Protein AF-0000000073201973 (afdb_homodimer)

Nearest PDB structures (foldseek):
  4bac-assembly1_B-2  TM=8.538E-01  e=5.319E-15  Human spumaretrovirus
  3os1-assembly1_B  TM=8.773E-01  e=1.832E-14  Human spumaretrovirus
  6put-assembly1_A-2  TM=8.575E-01  e=1.752E-11  Saccharolobus solfataricus P2
  8fnj-assembly1_G  TM=8.614E-01  e=2.873E-11  Homo sapiens
  6rwl-assembly1_A  TM=8.587E-01  e=1.836E-10  Simian immunodeficiency virus

Radius of gyration: 21.12 Å; Cα contacts (8 Å, |Δi|>4): 640; chains: 2; bounding box: 46×72×56 Å

pLDDT: mean 86.28, std 17.61, range [29.33, 98.12]

Organism: Cajanus cajan (NCBI:txid3821)

Structure (mmCIF, N/CA/C/O backbone):
data_AF-0000000073201973-model_v1
#
loop_
_entity.id
_entity.type
_entity.pdbx_description
1 polymer 'Pol polyprotein'
#
loop_
_atom_site.group_PDB
_atom_site.id
_atom_site.type_symbol
_atom_site.label_atom_id
_atom_site.label_alt_id
_atom_site.label_comp_id
_atom_site.label_asym_id
_atom_site.label_entity_id
_atom_site.label_seq_id
_atom_site.pdbx_PDB_ins_code
_atom_site.Cartn_x
_atom_site.Cartn_y
_atom_site.Cartn_z
_atom_site.occupancy
_atom_site.B_iso_or_equiv
_atom_site.auth_seq_id
_atom_site.auth_comp_id
_atom_site.auth_asym_id
_atom_site.auth_atom_id
_atom_site.pdbx_PDB_model_num
ATOM 1 N N . MET A 1 1 ? -2.541 22.922 37.344 1 29.72 1 MET A N 1
ATOM 2 C CA . MET A 1 1 ? -2.559 22.984 35.875 1 29.72 1 MET A CA 1
ATOM 3 C C . MET A 1 1 ? -3.049 21.672 35.281 1 29.72 1 MET A C 1
ATOM 5 O O . MET A 1 1 ? -2.635 20.594 35.719 1 29.72 1 MET A O 1
ATOM 9 N N . PRO A 1 2 ? -4.262 21.609 34.812 1 34.38 2 PRO A N 1
ATOM 10 C CA . PRO A 1 2 ? -4.789 20.297 34.438 1 34.38 2 PRO A CA 1
ATOM 11 C C . PRO A 1 2 ? -3.854 19.531 33.5 1 34.38 2 PRO A C 1
ATOM 13 O O . PRO A 1 2 ? -3.104 20.141 32.719 1 34.38 2 PRO A O 1
ATOM 16 N N . GLN A 1 3 ? -3.117 18.547 34 1 36.12 3 GLN A N 1
ATOM 17 C CA . GLN A 1 3 ? -2.232 17.641 33.25 1 36.12 3 GLN A CA 1
ATOM 18 C C . GLN A 1 3 ? -2.811 17.266 31.906 1 36.12 3 GLN A C 1
ATOM 20 O O . GLN A 1 3 ? -3.941 16.797 31.797 1 36.12 3 GLN A O 1
ATOM 25 N N . GLN A 1 4 ? -2.58 18.094 30.953 1 40.84 4 GLN A N 1
ATOM 26 C CA . GLN A 1 4 ? -2.992 17.828 29.578 1 40.84 4 GLN A CA 1
ATOM 27 C C . GLN A 1 4 ? -2.861 16.359 29.234 1 40.84 4 GLN A C 1
ATOM 29 O O . GLN A 1 4 ? -1.793 15.766 29.406 1 40.84 4 GLN A O 1
ATOM 34 N N . PRO A 1 5 ? -3.861 15.617 29.266 1 44.06 5 PRO A N 1
ATOM 35 C CA . PRO A 1 5 ? -3.83 14.156 29.094 1 44.06 5 PRO A CA 1
ATOM 36 C C . PRO A 1 5 ? -2.918 13.719 27.953 1 44.06 5 PRO A C 1
ATOM 38 O O . PRO A 1 5 ? -2.861 14.375 26.906 1 44.06 5 PRO A O 1
ATOM 41 N N . MET A 1 6 ? -1.729 13.375 28.25 1 43.5 6 MET A N 1
ATOM 42 C CA . MET A 1 6 ? -0.841 12.703 27.312 1 43.5 6 MET A CA 1
ATOM 43 C C . MET A 1 6 ? -1.605 11.672 26.484 1 43.5 6 MET A C 1
ATOM 45 O O . MET A 1 6 ? -2.262 10.789 27.031 1 43.5 6 MET A O 1
ATOM 49 N N . LEU A 1 7 ? -2.252 12.102 25.469 1 53.22 7 LEU A N 1
ATOM 50 C CA . LEU A 1 7 ? -2.99 11.148 24.656 1 53.22 7 LEU A CA 1
ATOM 51 C C . LEU A 1 7 ? -2.074 10.031 24.172 1 53.22 7 LEU A C 1
ATOM 53 O O . LEU A 1 7 ? -0.97 10.297 23.688 1 53.22 7 LEU A O 1
ATOM 57 N N . PHE A 1 8 ? -2.006 8.914 24.797 1 69.06 8 PHE A N 1
ATOM 58 C CA . PHE A 1 8 ? -1.377 7.68 24.328 1 69.06 8 PHE A CA 1
ATOM 59 C C . PHE A 1 8 ? -1.808 7.355 22.906 1 69.06 8 PHE A C 1
ATOM 61 O O . PHE A 1 8 ? -3.002 7.352 22.594 1 69.06 8 PHE A O 1
ATOM 68 N N . CYS A 1 9 ? -0.875 7.605 22 1 81 9 CYS A N 1
ATOM 69 C CA . CYS A 1 9 ? -1.093 7.289 20.594 1 81 9 CYS A CA 1
ATOM 70 C C . CYS A 1 9 ? -0.443 5.961 20.219 1 81 9 CYS A C 1
ATOM 72 O O . CYS A 1 9 ? 0.699 5.695 20.609 1 81 9 CYS A O 1
ATOM 74 N N . GLU A 1 10 ? -1.21 5.07 19.688 1 87.12 10 GLU A N 1
ATOM 75 C CA . GLU A 1 10 ? -0.698 3.82 19.141 1 87.12 10 GLU A CA 1
ATOM 76 C C . GLU A 1 10 ? -0.402 3.955 17.656 1 87.12 10 GLU A C 1
ATOM 78 O O . GLU A 1 10 ? -0.767 4.957 17.031 1 87.12 10 GLU A O 1
ATOM 83 N N . VAL A 1 11 ? 0.271 2.936 17.234 1 91.44 11 VAL A N 1
ATOM 84 C CA . VAL A 1 11 ? 0.574 2.904 15.805 1 91.44 11 VAL A CA 1
ATOM 85 C C . VAL A 1 11 ? -0.715 3.057 15 1 91.44 11 VAL A C 1
ATOM 87 O O . VAL A 1 11 ? -1.725 2.418 15.305 1 91.44 11 VAL A O 1
ATOM 90 N N . PHE A 1 12 ? -0.736 3.959 14.078 1 93.5 12 PHE A N 1
ATOM 91 C CA . PHE A 1 12 ? -1.779 4.203 13.086 1 93.5 12 PHE A CA 1
ATOM 92 C C . PHE A 1 12 ? -2.93 4.996 13.695 1 93.5 12 PHE A C 1
ATOM 94 O O . PHE A 1 12 ? -3.988 5.137 13.086 1 93.5 12 PHE A O 1
ATOM 101 N N . ASP A 1 13 ? -2.705 5.602 14.898 1 92.25 13 ASP A N 1
ATOM 102 C CA . ASP A 1 13 ? -3.727 6.422 15.539 1 92.25 13 ASP A CA 1
ATOM 103 C C . ASP A 1 13 ? -3.744 7.836 14.961 1 92.25 13 ASP A C 1
ATOM 105 O O . ASP A 1 13 ? -4.812 8.406 14.734 1 92.25 13 ASP A O 1
ATOM 109 N N . VAL A 1 14 ? -2.537 8.352 14.789 1 92.88 14 VAL 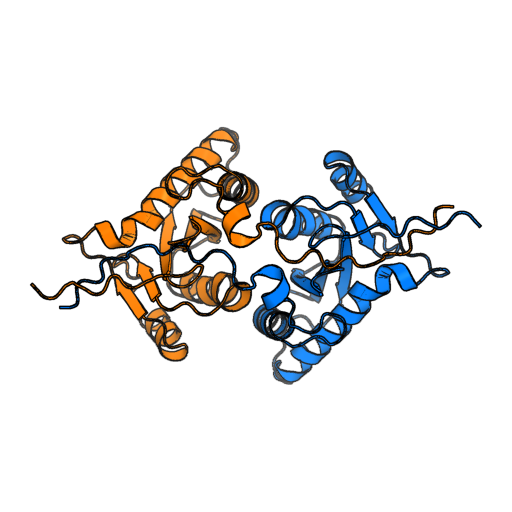A N 1
ATOM 110 C CA . VAL A 1 14 ? -2.412 9.742 14.359 1 92.88 14 VAL A CA 1
ATOM 111 C C . VAL A 1 14 ? -1.442 9.836 13.188 1 92.88 14 VAL A C 1
ATOM 113 O O . VAL A 1 14 ? -0.332 9.305 13.242 1 92.88 14 VAL A O 1
ATOM 116 N N . TRP A 1 15 ? -1.91 10.531 12.141 1 95.19 15 TRP A N 1
ATOM 117 C CA . TRP A 1 15 ? -1.102 10.68 10.93 1 95.19 15 TRP A CA 1
ATOM 118 C C . TRP A 1 15 ? -0.917 12.156 10.578 1 95.19 15 TRP A C 1
ATOM 120 O O . TRP A 1 15 ? -1.839 12.953 10.734 1 95.19 15 TRP A O 1
ATOM 130 N N . GLY A 1 16 ? 0.259 12.461 10.133 1 95.38 16 GLY A N 1
ATOM 131 C CA . GLY A 1 16 ? 0.469 13.734 9.469 1 95.38 16 GLY A CA 1
ATOM 132 C C . GLY A 1 16 ? 0.35 13.648 7.957 1 95.38 16 GLY A C 1
ATOM 133 O O . GLY A 1 16 ? 0.735 12.641 7.355 1 95.38 16 GLY A O 1
ATOM 134 N N . ILE A 1 17 ? -0.145 14.734 7.348 1 96.94 17 ILE A N 1
ATOM 135 C CA . ILE A 1 17 ? -0.267 14.75 5.895 1 96.94 17 ILE A CA 1
ATOM 136 C C . ILE A 1 17 ? 0.282 16.062 5.344 1 96.94 17 ILE A C 1
ATOM 138 O O . ILE A 1 17 ? 0.124 17.125 5.961 1 96.94 17 ILE A O 1
ATOM 142 N N . ASP A 1 18 ? 0.931 15.961 4.211 1 95.75 18 ASP A N 1
ATOM 143 C CA . ASP A 1 18 ? 1.502 17.156 3.588 1 95.75 18 ASP A CA 1
ATOM 144 C C . ASP A 1 18 ? 1.801 16.906 2.111 1 95.75 18 ASP A C 1
ATOM 146 O O . ASP A 1 18 ? 1.942 15.766 1.682 1 95.75 18 ASP A O 1
ATOM 150 N N . PHE A 1 19 ? 1.885 18.031 1.369 1 96.19 19 PHE A N 1
ATOM 151 C CA . PHE A 1 19 ? 2.324 17.984 -0.02 1 96.19 19 PHE A CA 1
ATOM 152 C C . PHE A 1 19 ? 3.785 18.391 -0.14 1 96.19 19 PHE A C 1
ATOM 154 O O . PHE A 1 19 ? 4.246 19.281 0.585 1 96.19 19 PHE A O 1
ATOM 161 N N . MET A 1 20 ? 4.43 17.766 -1.063 1 95.12 20 MET A N 1
ATOM 162 C CA . MET A 1 20 ? 5.715 18.25 -1.56 1 95.12 20 MET A CA 1
ATOM 163 C C . MET A 1 20 ? 5.605 18.688 -3.014 1 95.12 20 MET A C 1
ATOM 165 O O . MET A 1 20 ? 4.887 18.078 -3.803 1 95.12 20 MET A O 1
ATOM 169 N N . GLY A 1 21 ? 6.512 19.688 -3.352 1 92.69 21 GLY A N 1
ATOM 170 C CA . GLY A 1 21 ? 6.527 20.188 -4.715 1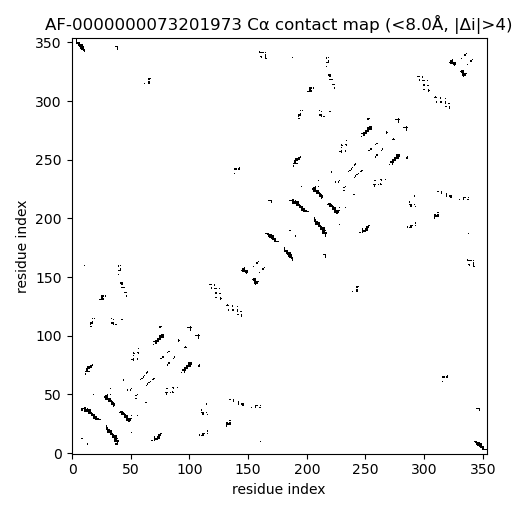 92.69 21 GLY A CA 1
ATOM 171 C C . GLY A 1 21 ? 6.055 21.625 -4.828 1 92.69 21 GLY A C 1
ATOM 172 O O . GLY A 1 21 ? 5.918 22.312 -3.818 1 92.69 21 GLY A O 1
ATOM 173 N N . PRO A 1 22 ? 5.93 22.141 -5.945 1 94.44 22 PRO A N 1
ATOM 174 C CA . PRO A 1 22 ? 6.07 21.422 -7.215 1 94.44 22 PRO A CA 1
ATOM 175 C C . PRO A 1 22 ? 7.523 21.094 -7.547 1 94.44 22 PRO A C 1
ATOM 177 O O . PRO A 1 22 ? 8.422 21.906 -7.293 1 94.44 22 PRO A O 1
ATOM 180 N N . PHE A 1 23 ? 7.684 19.859 -8.117 1 93.25 23 PHE A N 1
ATOM 181 C CA . PHE A 1 23 ? 8.945 19.406 -8.68 1 93.25 23 PHE A CA 1
ATOM 182 C C . PHE A 1 23 ? 8.945 19.531 -10.195 1 93.25 23 PHE A C 1
ATOM 184 O O . PHE A 1 23 ? 7.918 19.859 -10.797 1 93.25 23 PHE A O 1
ATOM 191 N N . SER A 1 24 ? 10.195 19.469 -10.727 1 93.06 24 SER A N 1
ATOM 192 C CA . SER A 1 24 ? 10.203 19.281 -12.172 1 93.06 24 SER A CA 1
ATOM 193 C C . SER A 1 24 ? 9.336 18.094 -12.578 1 93.06 24 SER A C 1
ATOM 195 O O . SER A 1 24 ? 9.312 17.062 -11.898 1 93.06 24 SER A O 1
ATOM 197 N N . VAL A 1 25 ? 8.656 18.281 -13.656 1 94.25 25 VAL A N 1
ATOM 198 C CA . VAL A 1 25 ? 7.684 17.281 -14.086 1 94.25 25 VAL A CA 1
ATOM 199 C C . VAL A 1 25 ? 8.391 15.953 -14.375 1 94.25 25 VAL A C 1
ATOM 201 O O . VAL A 1 25 ? 9.414 15.93 -15.062 1 94.25 25 VAL A O 1
ATOM 204 N N . SER A 1 26 ? 7.961 14.945 -13.766 1 94.88 26 SER A N 1
ATOM 205 C CA . SER A 1 26 ? 8.414 13.57 -13.977 1 94.88 26 SER A CA 1
ATOM 206 C C . SER A 1 26 ? 7.258 12.664 -14.391 1 94.88 26 SER A C 1
ATOM 208 O O . SER A 1 26 ? 6.402 12.32 -13.578 1 94.88 26 SER A O 1
ATOM 210 N N . PHE A 1 27 ? 7.18 12.305 -15.625 1 93.88 27 PHE A N 1
ATOM 211 C CA . PHE A 1 27 ? 6.125 11.469 -16.188 1 93.88 27 PHE A CA 1
ATOM 212 C C . PHE A 1 27 ? 4.75 12.039 -15.852 1 93.88 27 PHE A C 1
ATOM 214 O O . PHE A 1 27 ? 3.854 11.297 -15.445 1 93.88 27 PHE A O 1
ATOM 221 N N . GLY A 1 28 ? 4.637 13.312 -15.867 1 95.44 28 GLY A N 1
ATOM 222 C CA . GLY A 1 28 ? 3.363 13.992 -15.688 1 95.44 28 GLY A CA 1
ATOM 223 C C . GLY A 1 28 ? 3.084 14.352 -14.242 1 95.44 28 GLY A C 1
ATOM 224 O O . GLY A 1 28 ? 2.078 15 -13.938 1 95.44 28 GLY A O 1
ATOM 225 N N . PHE A 1 29 ? 3.928 13.961 -13.352 1 97.19 29 PHE A N 1
ATOM 226 C CA . PHE A 1 29 ? 3.734 14.227 -11.93 1 97.19 29 PHE A CA 1
ATOM 227 C C . PHE A 1 29 ? 4.582 15.414 -11.484 1 97.19 29 PHE A C 1
ATOM 229 O O . PHE A 1 29 ? 5.727 15.562 -11.914 1 97.19 29 PHE A O 1
ATOM 236 N N . SER A 1 30 ? 3.973 16.25 -10.633 1 97.25 30 SER A N 1
ATOM 237 C CA . SER A 1 30 ? 4.695 17.438 -10.18 1 97.25 30 SER A CA 1
ATOM 238 C C . SER A 1 30 ? 4.727 17.516 -8.656 1 97.25 30 SER A C 1
ATOM 240 O O . SER A 1 30 ? 5.441 18.344 -8.086 1 97.25 30 SER A O 1
ATOM 242 N N . TYR A 1 31 ? 3.896 16.656 -7.984 1 97.5 31 TYR A N 1
ATOM 243 C CA . TYR A 1 31 ? 3.781 16.703 -6.531 1 97.5 31 TYR A CA 1
ATOM 244 C C . TYR A 1 31 ? 3.908 15.32 -5.914 1 97.5 31 TYR A C 1
ATOM 246 O O . TYR A 1 31 ? 3.768 14.312 -6.609 1 97.5 31 TYR A O 1
ATOM 254 N N . ILE A 1 32 ? 4.285 15.289 -4.676 1 98 32 ILE A N 1
ATOM 255 C CA . ILE A 1 32 ? 4.168 14.094 -3.846 1 98 32 ILE A CA 1
ATOM 256 C C . ILE A 1 32 ? 3.232 14.375 -2.67 1 98 32 ILE A C 1
ATOM 258 O O . ILE A 1 32 ? 3.387 15.375 -1.97 1 98 32 ILE A O 1
ATOM 262 N N . LEU A 1 33 ? 2.189 13.633 -2.518 1 98.12 33 LEU A N 1
ATOM 263 C CA . LEU A 1 33 ? 1.35 13.641 -1.324 1 98.12 33 LEU A CA 1
ATOM 264 C C . LEU A 1 33 ? 1.794 12.562 -0.343 1 98.12 33 LEU A C 1
ATOM 266 O O . LEU A 1 33 ? 1.93 11.391 -0.716 1 98.12 33 LEU A O 1
ATOM 270 N N . LEU A 1 34 ? 2.025 12.953 0.898 1 97.88 34 LEU A N 1
ATOM 271 C CA . LEU A 1 34 ? 2.625 12.055 1.874 1 97.88 34 LEU A CA 1
ATOM 272 C C . LEU A 1 34 ? 1.835 12.062 3.18 1 97.88 34 LEU A C 1
ATOM 274 O O . LEU A 1 34 ? 1.395 13.117 3.635 1 97.88 34 LEU A O 1
ATOM 278 N N . VAL A 1 35 ? 1.647 10.836 3.75 1 97.69 35 VAL A N 1
ATOM 279 C CA . VAL A 1 35 ? 1.183 10.711 5.129 1 97.69 35 VAL A CA 1
ATOM 280 C C . VAL A 1 35 ? 2.225 9.961 5.957 1 97.69 35 VAL A C 1
ATOM 282 O O . VAL A 1 35 ? 2.936 9.102 5.441 1 97.69 35 VAL A O 1
ATOM 285 N N . VAL A 1 36 ? 2.285 10.359 7.211 1 97.19 36 VAL A N 1
ATOM 286 C CA . VAL A 1 36 ? 3.25 9.727 8.102 1 97.19 36 VAL A CA 1
ATOM 287 C C . VAL A 1 36 ? 2.592 9.422 9.445 1 97.19 36 VAL A C 1
ATOM 289 O O . VAL A 1 36 ? 1.882 10.266 10 1 9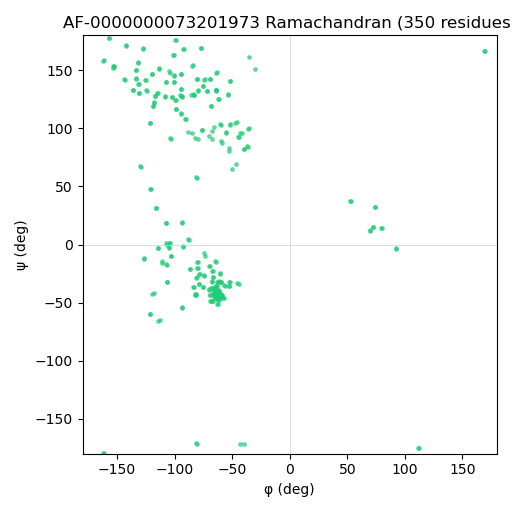7.19 36 VAL A O 1
ATOM 292 N N . ASP A 1 37 ? 2.803 8.211 9.914 1 94.5 37 ASP A N 1
ATOM 293 C CA . ASP A 1 37 ? 2.34 7.812 11.234 1 94.5 37 ASP A CA 1
ATOM 294 C C . ASP A 1 37 ? 3.223 8.406 12.328 1 94.5 37 ASP A C 1
ATOM 296 O O . ASP A 1 37 ? 4.449 8.336 12.258 1 94.5 37 ASP A O 1
ATOM 300 N N . TYR A 1 38 ? 2.641 8.891 13.344 1 91 38 TYR A N 1
ATOM 301 C CA . TYR A 1 38 ? 3.379 9.609 14.383 1 91 38 TYR A CA 1
ATOM 302 C C . TYR A 1 38 ? 4.176 8.641 15.25 1 91 38 TYR A C 1
ATOM 304 O O . TYR A 1 38 ? 5.215 9.008 15.805 1 91 38 TYR A O 1
ATOM 312 N N . VAL A 1 39 ? 3.719 7.469 15.328 1 90.5 39 VAL A N 1
ATOM 313 C CA . VAL A 1 39 ? 4.328 6.535 16.266 1 90.5 39 VAL A CA 1
ATOM 314 C C . VAL A 1 39 ? 5.41 5.719 15.555 1 90.5 39 VAL A C 1
ATOM 316 O O . VAL A 1 39 ? 6.582 5.773 15.93 1 90.5 39 VAL A O 1
ATOM 319 N N . SER A 1 40 ? 5.074 5.09 14.484 1 91.88 40 SER A N 1
ATOM 320 C CA . SER A 1 40 ? 6 4.176 13.82 1 91.88 40 SER A CA 1
ATOM 321 C C . SER A 1 40 ? 6.906 4.922 12.852 1 91.88 40 SER A C 1
ATOM 323 O O . SER A 1 40 ? 7.91 4.375 12.383 1 91.88 40 SER A O 1
ATOM 325 N N . LYS A 1 41 ? 6.449 6.105 12.453 1 94.62 41 LYS A N 1
ATOM 326 C CA . LYS A 1 41 ? 7.145 6.91 11.453 1 94.62 41 LYS A CA 1
ATOM 327 C C . LYS A 1 41 ? 7.008 6.297 10.062 1 94.62 41 LYS A C 1
ATOM 329 O O . LYS A 1 41 ? 7.711 6.695 9.133 1 94.62 41 LYS A O 1
ATOM 334 N N . TRP A 1 42 ? 6.074 5.371 9.922 1 96.06 42 TRP A N 1
ATOM 335 C CA . TRP A 1 42 ? 5.777 4.789 8.625 1 96.06 42 TRP A CA 1
ATOM 336 C C . TRP A 1 42 ? 5.234 5.844 7.664 1 96.06 42 TRP A C 1
ATOM 338 O O . TRP A 1 42 ? 4.336 6.609 8.023 1 96.06 42 TRP A O 1
ATOM 348 N N . VAL A 1 43 ? 5.773 5.867 6.453 1 97.62 43 VAL A N 1
ATOM 349 C CA . VAL A 1 43 ? 5.363 6.855 5.461 1 97.62 43 VAL A CA 1
ATOM 350 C C . VAL A 1 43 ? 4.676 6.156 4.293 1 97.62 43 VAL A C 1
ATOM 352 O O . VAL A 1 43 ? 5.16 5.137 3.797 1 97.62 43 VAL A O 1
ATOM 355 N N . GLU A 1 44 ? 3.525 6.641 3.92 1 97.88 44 GLU A N 1
ATOM 356 C CA . GLU A 1 44 ? 2.904 6.395 2.621 1 97.88 44 GLU A CA 1
ATOM 357 C C . GLU A 1 44 ? 2.953 7.641 1.742 1 97.88 44 GLU A C 1
ATOM 359 O O . GLU A 1 44 ? 2.746 8.758 2.225 1 97.88 44 GLU A O 1
ATOM 364 N N . ALA A 1 45 ? 3.225 7.422 0.463 1 98.06 45 ALA A N 1
ATOM 365 C CA . ALA A 1 45 ? 3.277 8.57 -0.439 1 98.06 45 ALA A CA 1
ATOM 366 C C . ALA A 1 45 ? 2.936 8.164 -1.868 1 98.06 45 ALA A C 1
ATOM 368 O O . ALA A 1 45 ? 3.088 6.996 -2.24 1 98.06 45 ALA A O 1
ATOM 369 N N . LYS A 1 46 ? 2.449 9.086 -2.596 1 97.5 46 LYS A N 1
ATOM 370 C CA . LYS A 1 46 ? 2.172 8.883 -4.016 1 97.5 46 LYS A CA 1
ATOM 371 C C . LYS A 1 46 ? 2.473 10.148 -4.82 1 97.5 46 LYS A C 1
ATOM 373 O O . LYS A 1 46 ? 2.232 11.258 -4.352 1 97.5 46 LYS A O 1
ATOM 378 N N . PRO A 1 47 ? 3.029 9.938 -6.027 1 97.62 47 PRO A N 1
ATOM 379 C CA . PRO A 1 47 ? 3.111 11.094 -6.922 1 97.62 47 PRO A CA 1
ATOM 380 C C . PRO A 1 47 ? 1.745 11.547 -7.43 1 97.62 47 PRO A C 1
ATOM 382 O O . PRO A 1 47 ? 0.859 10.719 -7.648 1 97.62 47 PRO A O 1
ATOM 385 N N . THR A 1 48 ? 1.586 12.844 -7.547 1 98.06 48 THR A N 1
ATOM 386 C CA . THR A 1 48 ? 0.327 13.383 -8.047 1 98.06 48 THR A CA 1
ATOM 387 C C . THR A 1 48 ? 0.58 14.453 -9.109 1 98.06 48 THR A C 1
ATOM 389 O O . THR A 1 48 ? 1.615 15.125 -9.086 1 98.06 48 THR A O 1
ATOM 392 N N . ARG A 1 49 ? -0.359 14.555 -10.008 1 97.56 49 ARG A N 1
ATOM 393 C CA . ARG A 1 49 ? -0.254 15.578 -11.039 1 97.56 49 ARG A CA 1
ATOM 394 C C . ARG A 1 49 ? -0.671 16.938 -10.5 1 97.56 49 ARG A C 1
ATOM 396 O O . ARG A 1 49 ? -0.143 17.969 -10.922 1 97.56 49 ARG A O 1
ATOM 403 N N . THR A 1 50 ? -1.644 16.922 -9.586 1 96.88 50 THR A N 1
ATOM 404 C CA . THR A 1 50 ? -2.188 18.141 -8.984 1 96.88 50 THR A CA 1
ATOM 405 C C . THR A 1 50 ? -2.168 18.047 -7.465 1 96.88 50 THR A C 1
ATOM 407 O O . THR A 1 50 ? -1.838 17 -6.91 1 96.88 50 THR A O 1
ATOM 410 N N . ASN A 1 51 ? -2.41 19.125 -6.84 1 96.31 51 ASN A N 1
ATOM 411 C CA . ASN A 1 51 ? -2.463 19.141 -5.383 1 96.31 51 ASN A CA 1
ATOM 412 C C . ASN A 1 51 ? -3.822 19.625 -4.879 1 96.31 51 ASN A C 1
ATOM 414 O O . ASN A 1 51 ? -3.895 20.422 -3.953 1 96.31 51 ASN A O 1
ATOM 418 N N . ASP A 1 52 ? -4.855 19.062 -5.453 1 95.69 52 ASP A N 1
ATOM 419 C CA . ASP A 1 52 ? -6.195 19.516 -5.102 1 95.69 52 ASP A CA 1
ATOM 420 C C . ASP A 1 52 ? -6.84 18.594 -4.07 1 95.69 52 ASP A C 1
ATOM 422 O O . ASP A 1 52 ? -6.312 17.531 -3.777 1 95.69 52 ASP A O 1
ATOM 426 N N . ALA A 1 53 ? -8 18.953 -3.631 1 96.38 53 ALA A N 1
ATOM 427 C CA . ALA A 1 53 ? -8.727 18.266 -2.566 1 96.38 53 ALA A CA 1
ATOM 428 C C . ALA A 1 53 ? -9.094 16.859 -2.984 1 96.38 53 ALA A C 1
ATOM 430 O O . ALA A 1 53 ? -9.055 15.93 -2.166 1 96.38 53 ALA A O 1
ATOM 431 N N . ARG A 1 54 ? -9.414 16.703 -4.188 1 95.81 54 ARG A N 1
ATOM 432 C CA . ARG A 1 54 ? -9.844 15.398 -4.68 1 95.81 54 ARG A CA 1
ATOM 433 C C . ARG A 1 54 ? -8.734 14.367 -4.543 1 95.81 54 ARG A C 1
ATOM 435 O O . ARG A 1 54 ? -8.977 13.242 -4.098 1 95.81 54 ARG A O 1
ATOM 442 N N . VAL A 1 55 ? -7.559 14.797 -4.895 1 96.88 55 VAL A N 1
ATOM 443 C CA . VAL A 1 55 ? -6.414 13.898 -4.812 1 96.88 55 VAL A CA 1
ATOM 444 C C . VAL A 1 55 ? -6.164 13.516 -3.357 1 96.88 55 VAL A C 1
ATOM 446 O O . VAL A 1 55 ? -5.84 12.359 -3.061 1 96.88 55 VAL A O 1
ATOM 449 N N . VAL A 1 56 ? -6.387 14.43 -2.471 1 98.06 56 VAL A N 1
ATOM 450 C CA . VAL A 1 56 ? -6.145 14.203 -1.051 1 98.06 56 VAL A CA 1
ATOM 451 C C . VAL A 1 56 ? -7.152 13.188 -0.509 1 98.06 56 VAL A C 1
ATOM 453 O O . VAL A 1 56 ? -6.777 12.211 0.136 1 98.06 56 VAL A O 1
ATOM 456 N N . VAL A 1 57 ? -8.406 13.391 -0.798 1 97.44 57 VAL A N 1
ATOM 457 C CA . VAL A 1 57 ? -9.484 12.547 -0.287 1 97.44 57 VAL A CA 1
ATOM 458 C C . VAL A 1 57 ? -9.312 11.125 -0.807 1 97.44 57 VAL A C 1
ATOM 460 O O . VAL A 1 57 ? -9.43 10.156 -0.045 1 97.44 57 VAL A O 1
ATOM 463 N N . ASP A 1 58 ? -9.008 11.039 -2.059 1 96.06 58 ASP A N 1
ATOM 464 C CA . ASP A 1 58 ? -8.789 9.734 -2.66 1 96.06 58 ASP A CA 1
ATOM 465 C C . ASP A 1 58 ? -7.598 9.023 -2.021 1 96.06 58 ASP A C 1
ATOM 467 O O . ASP A 1 58 ? -7.648 7.816 -1.769 1 96.06 58 ASP A O 1
ATOM 471 N N . PHE A 1 59 ? -6.613 9.742 -1.822 1 97.44 59 PHE A N 1
ATOM 472 C CA . PHE A 1 59 ? -5.391 9.211 -1.232 1 97.44 59 PHE A CA 1
ATOM 473 C C . PHE A 1 59 ? -5.648 8.703 0.182 1 97.44 59 PHE A C 1
ATOM 475 O O . PHE A 1 59 ? -5.227 7.602 0.54 1 97.44 59 PHE A O 1
ATOM 482 N N . ILE A 1 60 ? -6.32 9.445 1.013 1 97.75 60 ILE A N 1
ATOM 483 C CA . ILE A 1 60 ? -6.609 9.07 2.395 1 97.75 60 ILE A CA 1
ATOM 484 C C . ILE A 1 60 ? -7.457 7.801 2.422 1 97.75 60 ILE A C 1
ATOM 486 O O . ILE A 1 60 ? -7.164 6.871 3.178 1 97.75 60 ILE A O 1
ATOM 490 N N . ARG A 1 61 ? -8.375 7.727 1.595 1 95.12 61 ARG A N 1
ATOM 491 C CA . ARG A 1 61 ? -9.25 6.559 1.557 1 95.12 61 ARG A CA 1
ATOM 492 C C . ARG A 1 61 ? -8.477 5.316 1.112 1 95.12 61 ARG A C 1
ATOM 494 O O . ARG A 1 61 ? -8.508 4.289 1.791 1 95.12 61 ARG A O 1
ATOM 501 N N . SER A 1 62 ? -7.738 5.438 0.05 1 94.31 62 SER A N 1
ATOM 502 C CA . SER A 1 62 ? -7.145 4.277 -0.609 1 94.31 62 SER A CA 1
ATOM 503 C C . SER A 1 62 ? -5.84 3.869 0.063 1 94.31 62 SER A C 1
ATOM 505 O O . SER A 1 62 ? -5.539 2.678 0.176 1 94.31 62 SER A O 1
ATOM 507 N N . HIS A 1 63 ? -5.078 4.863 0.517 1 94.69 63 HIS A N 1
ATOM 508 C CA . HIS A 1 63 ? -3.723 4.57 0.971 1 94.69 63 HIS A CA 1
ATOM 509 C C . HIS A 1 63 ? -3.643 4.562 2.494 1 94.69 63 HIS A C 1
ATOM 511 O O . HIS A 1 63 ? -2.625 4.156 3.064 1 94.69 63 HIS A O 1
ATOM 517 N N . LEU A 1 64 ? -4.703 4.996 3.105 1 96.06 64 LEU A N 1
ATOM 518 C CA . LEU A 1 64 ? -4.66 5.031 4.562 1 96.06 64 LEU A CA 1
ATOM 519 C C . LEU A 1 64 ? -5.781 4.18 5.16 1 96.06 64 LEU A C 1
ATOM 521 O O . LEU A 1 64 ? -5.527 3.104 5.699 1 96.06 64 LEU A O 1
ATOM 525 N N . PHE A 1 65 ? -7.074 4.512 4.848 1 96.31 65 PHE A N 1
ATOM 526 C CA . PHE A 1 65 ? -8.195 3.826 5.473 1 96.31 65 PHE A CA 1
ATOM 527 C C . PHE A 1 65 ? -8.242 2.363 5.051 1 96.31 65 PHE A C 1
ATOM 529 O O . PHE A 1 65 ? -8.359 1.471 5.895 1 96.31 65 PHE A O 1
ATOM 536 N N . CYS A 1 66 ? -8.031 2.076 3.797 1 94.56 66 CYS A N 1
ATOM 537 C CA . CYS A 1 66 ? -8.195 0.732 3.256 1 94.56 66 CYS A CA 1
ATOM 538 C C . CYS A 1 66 ? -6.91 -0.072 3.389 1 94.56 66 CYS A C 1
ATOM 540 O O . CYS A 1 66 ? -6.832 -1.207 2.916 1 94.56 66 CYS A O 1
ATOM 542 N N . ARG A 1 67 ? -5.957 0.487 4.012 1 94.5 67 ARG A N 1
ATOM 543 C CA . ARG A 1 67 ? -4.688 -0.225 4.105 1 94.5 67 ARG A CA 1
ATOM 544 C C . ARG A 1 67 ? -4.312 -0.495 5.559 1 94.5 67 ARG A C 1
ATOM 546 O O . ARG A 1 67 ? -3.818 -1.574 5.887 1 94.5 67 ARG A O 1
ATOM 553 N N . PHE A 1 68 ? -4.5 0.444 6.359 1 94.62 68 PHE A N 1
ATOM 554 C CA . PHE A 1 68 ? -4.113 0.314 7.758 1 94.62 68 PHE A CA 1
ATOM 555 C C . PHE A 1 68 ? -5.34 0.302 8.664 1 94.62 68 PHE A C 1
ATOM 557 O O . PHE A 1 68 ? -5.625 -0.704 9.312 1 94.62 68 PHE A O 1
ATOM 564 N N . ARG A 1 69 ? -6.062 1.336 8.742 1 93.69 69 ARG A N 1
ATOM 565 C CA . ARG A 1 69 ? -7.316 1.525 9.461 1 93.69 69 ARG A CA 1
ATOM 566 C C . ARG A 1 69 ? -7.707 3 9.5 1 93.69 69 ARG A C 1
ATOM 568 O O . ARG A 1 69 ? -6.906 3.869 9.148 1 93.69 69 ARG A O 1
ATOM 575 N N . VAL A 1 70 ? -8.93 3.238 9.867 1 96.06 70 VAL A N 1
ATOM 576 C CA . VAL A 1 70 ? -9.359 4.613 10.102 1 96.06 70 VAL A CA 1
ATOM 577 C C . VAL A 1 70 ? -8.664 5.164 11.344 1 96.06 70 VAL A C 1
ATOM 579 O O . VAL A 1 70 ? -8.805 4.617 12.438 1 96.06 70 VAL A O 1
ATOM 582 N N . PRO A 1 71 ? -7.898 6.219 11.156 1 95.56 71 PRO A N 1
ATOM 583 C CA . PRO A 1 71 ? -7.176 6.766 12.305 1 95.56 71 PRO A CA 1
ATOM 584 C C . PRO A 1 71 ? -8.07 7.59 13.227 1 95.56 71 PRO A C 1
ATOM 586 O O . PRO A 1 71 ? -9.203 7.918 12.859 1 95.56 71 PRO A O 1
ATOM 589 N N . ARG A 1 72 ? -7.469 7.875 14.367 1 94.31 72 ARG A N 1
ATOM 590 C CA . ARG A 1 72 ? -8.148 8.773 15.297 1 94.31 72 ARG A CA 1
ATOM 591 C C . ARG A 1 72 ? -8.07 10.219 14.82 1 94.31 72 ARG A C 1
ATOM 593 O O . ARG A 1 72 ? -9.023 10.984 14.969 1 94.31 72 ARG A O 1
ATOM 600 N N . ALA A 1 73 ? -6.906 10.531 14.234 1 94.38 73 ALA A N 1
ATOM 601 C CA . ALA A 1 73 ? -6.723 11.93 13.844 1 94.38 73 ALA A CA 1
ATOM 602 C C . ALA A 1 73 ? -5.75 12.047 12.672 1 94.38 73 ALA A C 1
ATOM 604 O O . ALA A 1 73 ? -4.871 11.195 12.5 1 94.38 73 ALA A O 1
ATOM 605 N N . ILE A 1 74 ? -5.957 13.078 11.922 1 95.62 74 ILE A N 1
ATOM 606 C CA . ILE A 1 74 ? -5.039 13.492 10.867 1 95.62 74 ILE A CA 1
ATOM 607 C C . ILE A 1 74 ? -4.609 14.938 11.094 1 95.62 74 ILE A C 1
ATOM 609 O O . ILE A 1 74 ? -5.438 15.805 11.391 1 95.62 74 ILE A O 1
ATOM 613 N N . VAL A 1 75 ? -3.322 15.156 11 1 93.56 75 VAL A N 1
ATOM 614 C CA . VAL A 1 75 ? -2.742 16.484 11.227 1 93.56 75 VAL A CA 1
ATOM 615 C C . VAL A 1 75 ? -2.275 17.062 9.898 1 93.56 75 VAL A C 1
ATOM 617 O O . VAL A 1 75 ? -1.568 16.406 9.133 1 93.56 75 VAL A O 1
ATOM 620 N N . SER A 1 76 ? -2.693 18.281 9.555 1 93.75 76 SER A N 1
ATOM 621 C CA . SER A 1 76 ? -2.248 18.969 8.352 1 93.75 76 SER A CA 1
ATOM 622 C C . SER A 1 76 ? -2.059 20.469 8.602 1 93.75 76 SER A C 1
ATOM 624 O O . SER A 1 76 ? -2.377 20.969 9.68 1 93.75 76 SER A O 1
ATOM 626 N N . ASP A 1 77 ? -1.488 21.156 7.648 1 90.38 77 ASP A N 1
ATOM 627 C CA . ASP A 1 77 ? -1.483 22.609 7.695 1 90.38 77 ASP A CA 1
ATOM 628 C C . ASP A 1 77 ? -2.814 23.172 7.211 1 90.38 77 ASP A C 1
ATOM 630 O O . ASP A 1 77 ? -3.775 22.438 7 1 90.38 77 ASP A O 1
ATOM 634 N N . GLN A 1 78 ? -2.869 24.469 7.043 1 91.19 78 GLN A N 1
ATOM 635 C CA . GLN A 1 78 ? -4.137 25.125 6.738 1 91.19 78 GLN A CA 1
ATOM 636 C C . GLN A 1 78 ? -4.328 25.281 5.234 1 91.19 78 GLN A C 1
ATOM 638 O O . GLN A 1 78 ? -5.133 26.094 4.789 1 91.19 78 GLN A O 1
ATOM 643 N N . GLY A 1 79 ? -3.646 24.547 4.504 1 90.62 79 GLY A N 1
ATOM 644 C CA . GLY A 1 79 ? -3.82 24.672 3.064 1 90.62 79 GLY A CA 1
ATOM 645 C C . GLY A 1 79 ? -5.211 24.281 2.598 1 90.62 79 GLY A C 1
ATOM 646 O O . GLY A 1 79 ? -5.812 23.344 3.129 1 90.62 79 GLY A O 1
ATOM 647 N N . THR A 1 80 ? -5.672 24.906 1.593 1 92.81 80 THR A N 1
ATOM 648 C CA . THR A 1 80 ? -7.031 24.703 1.105 1 92.81 80 THR A CA 1
ATOM 649 C C . THR A 1 80 ? -7.199 23.297 0.554 1 92.81 80 THR A C 1
ATOM 651 O O . THR A 1 80 ? -8.32 22.781 0.483 1 92.81 80 THR A O 1
ATOM 654 N N . HIS A 1 81 ? -6.133 22.75 0.194 1 93.75 81 HIS A N 1
ATOM 655 C CA . HIS A 1 81 ? -6.199 21.375 -0.297 1 93.75 81 HIS A CA 1
ATOM 656 C C . HIS A 1 81 ? -6.516 20.406 0.832 1 93.75 81 HIS A C 1
ATOM 658 O O . HIS A 1 81 ? -6.992 19.297 0.583 1 93.75 81 HIS A O 1
ATOM 664 N N . PHE A 1 82 ? -6.332 20.766 2.082 1 95.56 82 PHE A N 1
ATOM 665 C CA . PHE A 1 82 ? -6.633 19.938 3.236 1 95.56 82 PHE A CA 1
ATOM 666 C C . PHE A 1 82 ? -7.879 20.438 3.957 1 95.56 82 PHE A C 1
ATOM 668 O O . PHE A 1 82 ? -8.594 19.656 4.594 1 95.56 82 PHE A O 1
ATOM 675 N N . CYS A 1 83 ? -8.031 21.688 3.891 1 95.06 83 CYS A N 1
ATOM 676 C CA . CYS A 1 83 ? -9.172 22.312 4.559 1 95.06 83 CYS A CA 1
ATOM 677 C C . CYS A 1 83 ? -10.25 22.703 3.551 1 95.06 83 CYS A C 1
ATOM 679 O O . CYS A 1 83 ? -10.25 23.812 3.02 1 95.06 83 CYS A O 1
ATOM 681 N N . ASN A 1 84 ? -11.141 21.875 3.311 1 96.25 84 ASN A N 1
ATOM 682 C CA . ASN A 1 84 ? -12.219 22.031 2.346 1 96.25 84 ASN A CA 1
ATOM 683 C C . ASN A 1 84 ? -13.414 21.141 2.693 1 96.25 84 ASN A C 1
ATOM 685 O O . ASN A 1 84 ? -13.352 20.344 3.633 1 96.25 84 ASN A O 1
ATOM 689 N N . ARG A 1 85 ? -14.414 21.25 1.938 1 97.06 85 ARG A N 1
ATOM 690 C CA . ARG A 1 85 ? -15.672 20.562 2.234 1 97.06 85 ARG A CA 1
ATOM 691 C C . ARG A 1 85 ? -15.531 19.047 2.039 1 97.06 85 ARG A C 1
ATOM 693 O O . ARG A 1 85 ? -16.094 18.266 2.805 1 97.06 85 ARG A O 1
ATOM 700 N N . SER A 1 86 ? -14.797 18.656 1.009 1 97.06 86 SER A N 1
ATOM 701 C CA . SER A 1 86 ? -14.633 17.25 0.711 1 97.06 86 SER A CA 1
ATOM 702 C C . SER A 1 86 ? -13.867 16.531 1.822 1 97.06 86 SER A C 1
ATOM 704 O O . SER A 1 86 ? -14.25 15.438 2.238 1 97.06 86 SER A O 1
ATOM 706 N N . MET A 1 87 ? -12.867 17.156 2.287 1 97.31 87 MET A N 1
ATOM 707 C CA . MET A 1 87 ? -12.086 16.609 3.395 1 97.31 87 MET A CA 1
ATOM 708 C C . MET A 1 87 ? -12.922 16.531 4.668 1 97.31 87 MET A C 1
ATOM 710 O O . MET A 1 87 ? -12.93 15.508 5.348 1 97.31 87 MET A O 1
ATOM 714 N N . LYS A 1 88 ? -13.602 17.547 4.918 1 97.38 88 LYS A N 1
ATOM 715 C CA . LYS A 1 88 ? -14.461 17.594 6.102 1 97.38 88 LYS A CA 1
ATOM 716 C C . LYS A 1 88 ? -15.508 16.484 6.062 1 97.38 88 LYS A C 1
ATOM 718 O O . LYS A 1 88 ? -15.75 15.812 7.066 1 97.38 88 LYS A O 1
ATOM 723 N N . ALA A 1 89 ? -16.094 16.328 4.949 1 97.56 89 ALA A N 1
ATOM 724 C CA . ALA A 1 89 ? -17.125 15.297 4.785 1 97.56 89 ALA A CA 1
ATOM 725 C C . ALA A 1 89 ? 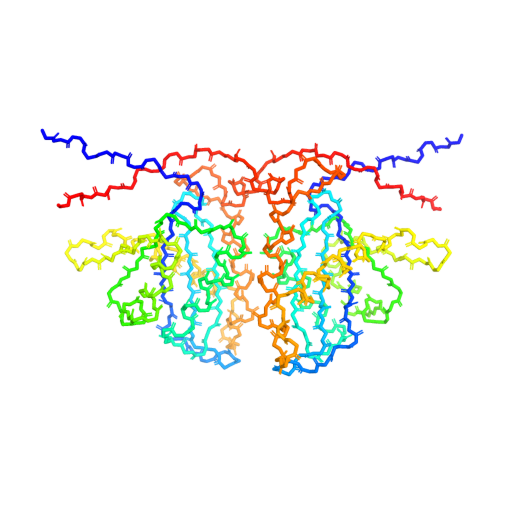-16.547 13.898 4.992 1 97.56 89 ALA A C 1
ATOM 727 O O . ALA A 1 89 ? -17.156 13.062 5.66 1 97.56 89 ALA A O 1
ATOM 728 N N . LEU A 1 90 ? -15.375 13.688 4.426 1 96.69 90 LEU A N 1
ATOM 729 C CA . LEU A 1 90 ? -14.727 12.391 4.562 1 96.69 90 LEU A CA 1
ATOM 730 C C . LEU A 1 90 ? -14.406 12.094 6.023 1 96.69 90 LEU A C 1
ATOM 732 O O . LEU A 1 90 ? -14.734 11.016 6.527 1 96.69 90 LEU A O 1
ATOM 736 N N . LEU A 1 91 ? -13.766 13.008 6.68 1 97.56 91 LEU A N 1
ATOM 737 C CA . LEU A 1 91 ? -13.328 12.797 8.055 1 97.56 91 LEU A CA 1
ATOM 738 C C . LEU A 1 91 ? -14.531 12.656 8.984 1 97.56 91 LEU A C 1
ATOM 740 O O . LEU A 1 91 ? -14.516 11.828 9.898 1 97.56 91 LEU A O 1
ATOM 744 N N . LYS A 1 92 ? -15.578 13.398 8.75 1 97 92 LYS A N 1
ATOM 745 C CA . LYS A 1 92 ? -16.797 13.297 9.547 1 97 92 LYS A CA 1
ATOM 746 C C . LYS A 1 92 ? -17.453 11.93 9.375 1 97 92 LYS A C 1
ATOM 748 O O . LYS A 1 92 ? -17.891 11.32 10.352 1 97 92 LYS A O 1
ATOM 753 N N . LYS A 1 93 ? -17.5 11.484 8.172 1 96.19 93 LYS A N 1
ATOM 754 C CA . LYS A 1 93 ? -18.125 10.203 7.867 1 96.19 93 LYS A CA 1
ATOM 755 C C . LYS A 1 93 ? -17.484 9.07 8.672 1 96.19 93 LYS A C 1
ATOM 757 O O . LYS A 1 93 ? -18.172 8.141 9.109 1 96.19 93 LYS A O 1
ATOM 762 N N . TYR A 1 94 ? -16.188 9.211 8.883 1 96.5 94 TYR A N 1
ATOM 763 C CA . TYR A 1 94 ? -15.469 8.109 9.5 1 96.5 94 TYR A CA 1
ATOM 764 C C . TYR A 1 94 ? -15.086 8.445 10.938 1 96.5 94 TYR A C 1
ATOM 766 O O . TYR A 1 94 ? -14.406 7.66 11.602 1 96.5 94 TYR A O 1
ATOM 774 N N . GLY A 1 95 ? -15.438 9.57 11.414 1 96.62 95 GLY A N 1
ATOM 775 C CA . GLY A 1 95 ? -15.195 9.961 12.797 1 96.62 95 GLY A CA 1
ATOM 776 C C . GLY A 1 95 ? -13.742 10.297 13.07 1 96.62 95 GLY A C 1
ATOM 777 O O . GLY A 1 95 ? -13.227 10.008 14.156 1 96.62 95 GLY A O 1
ATOM 778 N N . VAL A 1 96 ? -13.047 10.828 12.086 1 96.69 96 VAL A N 1
ATOM 779 C CA . VAL A 1 96 ? -11.641 11.188 12.234 1 96.69 96 VAL A CA 1
ATOM 780 C C . VAL A 1 96 ? -11.516 12.656 12.625 1 96.69 96 VAL A C 1
ATOM 782 O O . VAL A 1 96 ? -12.156 13.523 12.031 1 96.69 96 VAL A O 1
ATOM 785 N N . VAL A 1 97 ? -10.688 12.969 13.609 1 95.31 97 VAL A N 1
ATOM 786 C CA . VAL A 1 97 ? -10.445 14.344 14.023 1 95.31 97 VAL A CA 1
ATOM 787 C C . VAL A 1 97 ? -9.398 14.984 13.109 1 95.31 97 VAL A C 1
ATOM 789 O O . VAL A 1 97 ? -8.344 14.391 12.859 1 95.31 97 VAL A O 1
ATOM 792 N N . HIS A 1 98 ? -9.773 16.125 12.617 1 94.81 98 HIS A N 1
ATOM 793 C CA . HIS A 1 98 ? -8.812 16.891 11.836 1 94.81 98 HIS A CA 1
ATOM 794 C C . HIS A 1 98 ? -8.078 17.906 12.695 1 94.81 98 HIS A C 1
ATOM 796 O O . HIS A 1 98 ? -8.695 18.859 13.195 1 94.81 98 HIS A O 1
ATOM 802 N N . LYS A 1 99 ? -6.836 17.703 12.875 1 91.62 99 LYS A N 1
ATOM 803 C CA . LYS A 1 99 ? -6.016 18.672 13.609 1 91.62 99 LYS A CA 1
ATOM 804 C C . LYS A 1 99 ? -5.242 19.578 12.656 1 91.62 99 LYS A C 1
ATOM 806 O O . LYS A 1 99 ? -4.387 19.109 11.898 1 91.62 99 LYS A O 1
ATOM 811 N N . ILE A 1 100 ? -5.531 20.781 12.711 1 90.25 100 ILE A N 1
ATOM 812 C CA . ILE A 1 100 ? -4.918 21.734 11.797 1 90.25 100 ILE A CA 1
ATOM 813 C C . ILE A 1 100 ? -3.82 22.516 12.516 1 90.25 100 ILE A C 1
ATOM 815 O O . ILE A 1 100 ? -4.055 23.062 13.594 1 90.25 100 ILE A O 1
ATOM 819 N N . SER A 1 101 ? -2.662 22.484 11.891 1 83.69 101 SER A N 1
ATOM 820 C CA . SER A 1 101 ? -1.549 23.219 12.469 1 83.69 101 SER A CA 1
ATOM 821 C C . SER A 1 101 ? -1.645 24.703 12.148 1 83.69 101 SER A C 1
ATOM 823 O O . SER A 1 101 ? -2.084 25.078 11.055 1 83.69 101 SER A O 1
ATOM 825 N N . THR A 1 102 ? -1.474 25.594 13.172 1 75.12 102 THR A N 1
ATOM 826 C CA . THR A 1 102 ? -1.505 27.031 12.984 1 75.12 102 THR A CA 1
ATOM 827 C C . THR A 1 102 ? -0.097 27.609 13.055 1 75.12 102 THR A C 1
ATOM 829 O O . THR A 1 102 ? 0.811 27 13.617 1 75.12 102 THR A O 1
ATOM 832 N N . PRO A 1 103 ? 0.09 28.781 12.242 1 65.31 103 PRO A N 1
ATOM 833 C CA . PRO A 1 103 ? 1.398 29.438 12.289 1 65.31 103 PRO A CA 1
ATOM 834 C C . PRO A 1 103 ? 1.92 29.609 13.711 1 65.31 103 PRO A C 1
ATOM 836 O O . PRO A 1 103 ? 3.135 29.625 13.93 1 65.31 103 PRO A O 1
ATOM 839 N N . TYR A 1 104 ? 1.049 29.797 14.594 1 58.97 104 TYR A N 1
ATOM 840 C CA . TYR A 1 104 ? 1.479 30.047 15.961 1 58.97 104 TYR A CA 1
ATOM 841 C C . TYR A 1 104 ? 1.83 28.75 16.672 1 58.97 104 TYR A C 1
ATOM 843 O O . TYR A 1 104 ? 2.533 28.766 17.688 1 58.97 104 TYR A O 1
ATOM 851 N N . HIS A 1 105 ? 1.368 27.672 16.203 1 60.81 105 HIS A N 1
ATOM 852 C CA . HIS A 1 105 ? 1.655 26.359 16.766 1 60.81 105 HIS A CA 1
ATOM 853 C C . HIS A 1 105 ? 2.121 25.391 15.672 1 60.81 105 HIS A C 1
ATOM 855 O O . HIS A 1 105 ? 1.398 24.453 15.312 1 60.81 105 HIS A O 1
ATOM 861 N N . PRO A 1 106 ? 3.322 25.688 15.102 1 54.97 106 PRO A N 1
ATOM 862 C CA . PRO A 1 106 ? 3.902 24.984 13.945 1 54.97 106 PRO A CA 1
ATOM 863 C C . PRO A 1 106 ? 4.211 23.516 14.242 1 54.97 106 PRO A C 1
ATOM 865 O O . PRO A 1 106 ? 4.348 22.719 13.312 1 54.97 106 PRO A O 1
ATOM 868 N N . LYS A 1 107 ? 4.203 23.219 15.508 1 58.22 107 LYS A N 1
ATOM 869 C CA . LYS A 1 107 ? 4.75 21.922 15.898 1 58.22 107 LYS A CA 1
ATOM 870 C C . LYS A 1 107 ? 3.793 20.781 15.531 1 58.22 107 LYS A C 1
ATOM 872 O O . LYS A 1 107 ? 4.211 19.625 15.398 1 58.22 107 LYS A O 1
ATOM 877 N N . THR A 1 108 ? 2.537 21.172 15.062 1 60.72 108 THR A N 1
ATOM 878 C CA . THR A 1 108 ? 1.584 20.094 14.852 1 60.72 108 THR A CA 1
ATOM 879 C C . THR A 1 108 ? 1.86 19.375 13.539 1 60.72 108 THR A C 1
ATOM 881 O O . THR A 1 108 ? 1.679 18.156 13.438 1 60.72 108 THR A O 1
ATOM 884 N N . ASN A 1 109 ? 2.465 20.031 12.594 1 74.62 109 ASN A N 1
ATOM 885 C CA . ASN A 1 109 ? 2.742 19.359 11.328 1 74.62 109 ASN A CA 1
ATOM 886 C C . ASN A 1 109 ? 4.23 19.047 11.172 1 74.62 109 ASN A C 1
ATOM 888 O O . ASN A 1 109 ? 4.711 18.828 10.062 1 74.62 109 ASN A O 1
ATOM 892 N N . GLY A 1 110 ? 4.883 19.078 12.266 1 84.25 110 GLY A N 1
ATOM 893 C CA . GLY A 1 110 ? 6.324 18.891 12.289 1 84.25 110 GLY A CA 1
ATOM 894 C C . GLY A 1 110 ? 6.754 17.516 11.789 1 84.25 110 GLY A C 1
ATOM 895 O O . GLY A 1 110 ? 7.742 17.406 11.062 1 84.25 110 GLY A O 1
ATOM 896 N N . GLN A 1 111 ? 5.922 16.531 12.039 1 88 111 GLN A N 1
ATOM 897 C CA . GLN A 1 111 ? 6.289 15.172 11.633 1 88 111 GLN A CA 1
ATOM 898 C C . GLN A 1 111 ? 6.273 15.023 10.117 1 88 111 GLN A C 1
ATOM 900 O O . GLN A 1 111 ? 7.164 14.398 9.539 1 88 111 GLN A O 1
ATOM 905 N N . ALA A 1 112 ? 5.27 15.562 9.461 1 92.25 112 ALA A N 1
ATOM 906 C CA . ALA A 1 112 ? 5.199 15.5 8 1 92.25 112 ALA A CA 1
ATOM 907 C C . ALA A 1 112 ? 6.367 16.25 7.363 1 92.25 112 ALA A C 1
ATOM 909 O O . ALA A 1 112 ? 6.926 15.805 6.359 1 92.25 112 ALA A O 1
ATOM 910 N N . GLU A 1 113 ? 6.719 17.391 7.988 1 90.06 113 GLU A N 1
ATOM 911 C CA . GLU A 1 113 ? 7.836 18.188 7.484 1 90.06 113 GLU A CA 1
ATOM 912 C C . GLU A 1 113 ? 9.148 17.406 7.578 1 90.06 113 GLU A C 1
ATOM 914 O O . GLU A 1 113 ? 9.953 17.438 6.648 1 90.06 113 GLU A O 1
ATOM 919 N N . ILE A 1 114 ? 9.391 16.766 8.609 1 92.19 114 ILE A N 1
ATOM 920 C CA . ILE A 1 114 ? 10.586 15.961 8.805 1 92.19 114 ILE A CA 1
ATOM 921 C C . ILE A 1 114 ? 10.625 14.844 7.766 1 92.19 114 ILE A C 1
ATOM 923 O O . ILE A 1 114 ? 11.641 14.641 7.102 1 92.19 114 ILE A O 1
ATOM 927 N N . SER A 1 115 ? 9.531 14.188 7.621 1 95.06 115 SER A N 1
ATOM 928 C CA . SER A 1 115 ? 9.445 13.078 6.676 1 95.06 115 SER A CA 1
ATOM 929 C C . SER A 1 115 ? 9.656 13.562 5.242 1 95.06 115 SER A C 1
ATOM 931 O O . SER A 1 115 ? 10.32 12.891 4.445 1 95.06 115 SER A O 1
ATOM 933 N N . ASN A 1 116 ? 9.047 14.711 4.953 1 95.44 116 ASN A N 1
ATOM 934 C CA . ASN A 1 116 ? 9.25 15.289 3.633 1 95.44 116 ASN A CA 1
ATOM 935 C C . ASN A 1 116 ? 10.734 15.539 3.354 1 95.44 116 ASN A C 1
ATOM 937 O O . ASN A 1 116 ? 11.227 15.211 2.273 1 95.44 116 ASN A O 1
ATOM 941 N N . ARG A 1 117 ? 11.391 16.078 4.266 1 95.38 117 ARG A N 1
ATOM 942 C CA . ARG A 1 117 ? 12.812 16.359 4.109 1 95.38 117 ARG A CA 1
ATOM 943 C C . ARG A 1 117 ? 13.609 15.086 3.92 1 95.38 117 ARG A C 1
ATOM 945 O O . ARG A 1 117 ? 14.5 15.016 3.07 1 95.38 117 ARG A O 1
ATOM 952 N N . GLU A 1 118 ? 13.289 14.102 4.699 1 96.44 118 GLU A N 1
ATOM 953 C CA . GLU A 1 118 ? 13.992 12.828 4.613 1 96.44 118 GLU A CA 1
ATOM 954 C C . GLU A 1 118 ? 13.781 12.172 3.25 1 96.44 118 GLU A C 1
ATOM 956 O O . GLU A 1 118 ? 14.734 11.703 2.627 1 96.44 118 GLU A O 1
ATOM 961 N N . ILE A 1 119 ? 12.57 12.164 2.77 1 96.94 119 ILE A N 1
ATOM 962 C CA . ILE A 1 119 ? 12.25 11.539 1.489 1 96.94 119 ILE A CA 1
ATOM 963 C C . ILE A 1 119 ? 12.93 12.312 0.358 1 96.94 119 ILE A C 1
ATOM 965 O O . ILE A 1 119 ? 13.484 11.711 -0.566 1 96.94 119 ILE A O 1
ATOM 969 N N . ASN A 1 120 ? 12.898 13.625 0.472 1 95.5 120 ASN A N 1
ATOM 970 C CA . ASN A 1 120 ? 13.555 14.453 -0.536 1 95.5 120 ASN A CA 1
ATOM 971 C C . ASN A 1 120 ? 15.055 14.164 -0.605 1 95.5 120 ASN A C 1
ATOM 973 O O . ASN A 1 120 ? 15.625 14.086 -1.694 1 95.5 120 ASN A O 1
ATOM 977 N N . LYS A 1 121 ? 15.664 14.062 0.531 1 95.44 121 LYS A N 1
ATOM 978 C CA . LYS A 1 121 ? 17.094 13.766 0.575 1 95.44 121 LYS A CA 1
ATOM 979 C C . LYS A 1 121 ? 17.391 12.43 -0.092 1 95.44 121 LYS A C 1
ATOM 981 O O . LYS A 1 121 ? 18.359 12.312 -0.845 1 95.44 121 LYS A O 1
ATOM 986 N N . ILE A 1 122 ? 16.578 11.477 0.175 1 96.31 122 ILE A N 1
ATOM 987 C CA . ILE A 1 122 ? 16.766 10.164 -0.421 1 96.31 122 ILE A CA 1
ATOM 988 C C . ILE A 1 122 ? 16.594 10.25 -1.935 1 96.31 122 ILE A C 1
ATOM 990 O O . ILE A 1 122 ? 17.391 9.719 -2.695 1 96.31 122 ILE A O 1
ATOM 994 N N . LEU A 1 123 ? 15.57 10.945 -2.377 1 94.19 123 LEU A N 1
ATOM 995 C CA . LEU A 1 123 ? 15.289 11.086 -3.803 1 94.19 123 LEU A CA 1
ATOM 996 C C . LEU A 1 123 ? 16.453 11.789 -4.512 1 94.19 123 LEU A C 1
ATOM 998 O O . LEU A 1 123 ? 16.812 11.406 -5.625 1 94.19 123 LEU A O 1
ATOM 1002 N N . GLU A 1 124 ? 16.984 12.766 -3.869 1 92.31 124 GLU A N 1
ATOM 1003 C CA . GLU A 1 124 ? 18.109 13.492 -4.445 1 92.31 124 GLU A CA 1
ATOM 1004 C C . GLU A 1 124 ? 19.312 12.57 -4.672 1 92.31 124 GLU A C 1
ATOM 1006 O O . GLU A 1 124 ? 20.062 12.742 -5.629 1 92.31 124 GLU A O 1
ATOM 1011 N N . LYS A 1 125 ? 19.406 11.625 -3.822 1 92.12 125 LYS A N 1
ATOM 1012 C CA . LYS A 1 125 ? 20.562 10.719 -3.893 1 92.12 125 LYS A CA 1
ATOM 1013 C C . LYS A 1 125 ? 20.344 9.648 -4.961 1 92.12 125 LYS A C 1
ATOM 1015 O O . LYS A 1 125 ? 21.312 9.164 -5.562 1 92.12 125 LYS A O 1
ATOM 1020 N N . ILE A 1 126 ? 19.125 9.281 -5.242 1 90.19 126 ILE A N 1
ATOM 1021 C CA . ILE A 1 126 ? 18.938 8.109 -6.086 1 90.19 126 ILE A CA 1
ATOM 1022 C C . ILE A 1 126 ? 18.469 8.539 -7.473 1 90.19 126 ILE A C 1
ATOM 1024 O O . ILE A 1 126 ? 18.469 7.742 -8.414 1 90.19 126 ILE A O 1
ATOM 1028 N N . VAL A 1 127 ? 18.016 9.703 -7.613 1 85.5 127 VAL A N 1
ATOM 1029 C CA . VAL A 1 127 ? 17.578 10.219 -8.906 1 85.5 127 VAL A CA 1
ATOM 1030 C C . VAL A 1 127 ? 18.781 10.758 -9.68 1 85.5 127 VAL A C 1
ATOM 1032 O O . VAL A 1 127 ? 19.594 11.5 -9.125 1 85.5 127 VAL A O 1
ATOM 1035 N N . GLN A 1 128 ? 18.844 10.273 -10.898 1 80.56 128 GLN A N 1
ATOM 1036 C CA . GLN A 1 128 ? 19.922 10.781 -11.75 1 80.56 128 GLN A CA 1
ATOM 1037 C C . GLN A 1 128 ? 19.656 12.219 -12.172 1 80.56 128 GLN A C 1
ATOM 1039 O O . GLN A 1 128 ? 18.531 12.57 -12.531 1 80.56 128 GLN A O 1
ATOM 1044 N N . PRO A 1 129 ? 20.703 13.023 -12.008 1 71.88 129 PRO A N 1
ATOM 1045 C CA . PRO A 1 129 ? 20.547 14.453 -12.305 1 71.88 129 PRO A CA 1
ATOM 1046 C C . PRO A 1 129 ? 19.984 14.711 -13.695 1 71.88 129 PRO A C 1
ATOM 1048 O O . PRO A 1 129 ? 19.203 15.656 -13.883 1 71.88 129 PRO A O 1
ATOM 1051 N N . ASN A 1 130 ? 20.266 13.922 -14.578 1 73.62 130 ASN A N 1
ATOM 1052 C CA . ASN A 1 130 ? 19.859 14.18 -15.961 1 73.62 130 ASN A CA 1
ATOM 1053 C C . ASN A 1 130 ? 18.516 13.531 -16.266 1 73.62 130 ASN A C 1
ATOM 1055 O O . ASN A 1 130 ? 17.969 13.719 -17.359 1 73.62 130 ASN A O 1
ATOM 1059 N N . ARG A 1 131 ? 18.047 12.859 -15.266 1 71.19 131 ARG A N 1
ATOM 1060 C CA . ARG A 1 131 ? 16.781 12.18 -15.516 1 71.19 131 ARG A CA 1
ATOM 1061 C C . ARG A 1 131 ? 15.688 12.688 -14.57 1 71.19 131 ARG A C 1
ATOM 1063 O O . ARG A 1 131 ? 15.953 12.922 -13.391 1 71.19 131 ARG A O 1
ATOM 1070 N N . LYS A 1 132 ? 14.617 13.25 -15.133 1 84 132 LYS A N 1
ATOM 1071 C CA . LYS A 1 132 ? 13.469 13.703 -14.359 1 84 132 LYS A CA 1
ATOM 1072 C C . LYS A 1 132 ? 12.539 12.547 -14.016 1 84 132 LYS A C 1
ATOM 1074 O O . LYS A 1 132 ? 11.352 12.57 -14.367 1 84 132 LYS A O 1
ATOM 1079 N N . ASP A 1 133 ? 13.172 11.477 -13.266 1 92.19 133 ASP A N 1
ATOM 1080 C CA . ASP A 1 133 ? 12.375 10.266 -13.07 1 92.19 133 ASP A CA 1
ATOM 1081 C C . ASP A 1 133 ? 12.086 10.031 -11.586 1 92.19 133 ASP A C 1
ATOM 1083 O O . ASP A 1 133 ? 12.008 8.891 -11.141 1 92.19 133 ASP A O 1
ATOM 1087 N N . TRP A 1 134 ? 11.961 11.18 -10.797 1 94.75 134 TRP A N 1
ATOM 1088 C CA . TRP A 1 134 ? 11.758 11.055 -9.352 1 94.75 134 TRP A CA 1
ATOM 1089 C C . TRP A 1 134 ? 10.484 10.281 -9.055 1 94.75 134 TRP A C 1
ATOM 1091 O O . TRP A 1 134 ? 10.406 9.562 -8.047 1 94.75 134 TRP A O 1
ATOM 1101 N N . SER A 1 135 ? 9.492 10.398 -9.891 1 95.19 135 SER A N 1
ATOM 1102 C CA . SER A 1 135 ? 8.219 9.742 -9.617 1 95.19 135 SER A CA 1
ATOM 1103 C C . SER A 1 135 ? 8.352 8.227 -9.695 1 95.19 135 SER A C 1
ATOM 1105 O O . SER A 1 135 ? 7.734 7.504 -8.906 1 95.19 135 SER A O 1
ATOM 1107 N N . ASN A 1 136 ? 9.242 7.762 -10.555 1 92.38 136 ASN A N 1
ATOM 1108 C CA . ASN A 1 136 ? 9.461 6.328 -10.711 1 92.38 136 ASN A CA 1
ATOM 1109 C C . ASN A 1 136 ? 10.352 5.77 -9.602 1 92.38 136 ASN A C 1
ATOM 1111 O O . ASN A 1 136 ? 10.398 4.559 -9.391 1 92.38 136 ASN A O 1
ATOM 1115 N N . ARG A 1 137 ? 11.023 6.648 -8.898 1 94.56 137 ARG A N 1
ATOM 1116 C CA . ARG A 1 137 ? 11.969 6.219 -7.871 1 94.56 137 ARG A CA 1
ATOM 1117 C C . ARG A 1 137 ? 11.383 6.406 -6.477 1 94.56 137 ARG A C 1
ATOM 1119 O O . ARG A 1 137 ? 12.031 6.07 -5.477 1 94.56 137 ARG A O 1
ATOM 1126 N N . LEU A 1 138 ? 10.172 6.875 -6.422 1 96.69 138 LEU A N 1
ATOM 1127 C CA . LEU A 1 138 ? 9.562 7.188 -5.137 1 96.69 138 LEU A CA 1
ATOM 1128 C C . LEU A 1 138 ? 9.43 5.93 -4.281 1 96.69 138 LEU A C 1
ATOM 1130 O O . LEU A 1 138 ? 9.688 5.957 -3.078 1 96.69 138 LEU A O 1
ATOM 1134 N N . ASP A 1 139 ? 9.07 4.828 -4.934 1 96.19 139 ASP A N 1
ATOM 1135 C CA . ASP A 1 139 ? 8.906 3.586 -4.188 1 96.19 139 ASP A CA 1
ATOM 1136 C C . ASP A 1 139 ? 10.219 3.139 -3.561 1 96.19 139 ASP A C 1
ATOM 1138 O O . ASP A 1 139 ? 10.242 2.66 -2.426 1 96.19 139 ASP A O 1
ATOM 1142 N N . ASP A 1 140 ? 11.281 3.318 -4.305 1 95.19 140 ASP A N 1
ATOM 1143 C CA . ASP A 1 140 ? 12.602 2.992 -3.77 1 95.19 140 ASP A CA 1
ATOM 1144 C C . ASP A 1 140 ? 12.961 3.898 -2.592 1 95.19 140 ASP A C 1
ATOM 1146 O O . ASP A 1 140 ? 13.531 3.441 -1.602 1 95.19 140 ASP A O 1
ATOM 1150 N N . ALA A 1 141 ? 12.617 5.141 -2.73 1 96.88 141 ALA A N 1
ATOM 1151 C CA . ALA A 1 141 ? 12.883 6.098 -1.657 1 96.88 141 ALA A CA 1
ATOM 1152 C C . ALA A 1 141 ? 12.078 5.75 -0.407 1 96.88 141 ALA A C 1
ATOM 1154 O O . ALA A 1 141 ? 12.594 5.828 0.71 1 96.88 141 ALA A O 1
ATOM 1155 N N . LEU A 1 142 ? 10.852 5.387 -0.615 1 97.56 142 LEU A N 1
ATOM 1156 C CA . LEU A 1 142 ? 10 5.008 0.507 1 97.56 142 LEU A CA 1
ATOM 1157 C C . LEU A 1 142 ? 10.539 3.77 1.21 1 97.56 142 LEU A C 1
ATOM 1159 O O . LEU A 1 142 ? 10.547 3.703 2.441 1 97.56 142 LEU A O 1
ATOM 1163 N N . TRP A 1 143 ? 10.977 2.805 0.434 1 96.69 143 TRP A N 1
ATOM 1164 C CA . TRP A 1 143 ? 11.539 1.593 1.02 1 96.69 143 TRP A CA 1
ATOM 1165 C C . TRP A 1 143 ? 12.789 1.913 1.841 1 96.69 143 TRP A C 1
ATOM 1167 O O . TRP A 1 143 ? 12.945 1.419 2.959 1 96.69 143 TRP A O 1
ATOM 1177 N N . ALA A 1 144 ? 13.609 2.746 1.283 1 96.56 144 ALA A N 1
ATOM 1178 C CA . ALA A 1 144 ? 14.797 3.17 2.014 1 96.56 144 ALA A CA 1
ATOM 1179 C C . ALA A 1 144 ? 14.422 3.844 3.33 1 96.56 144 ALA A C 1
ATOM 1181 O O . ALA A 1 144 ? 15.047 3.582 4.363 1 96.56 144 ALA A O 1
ATOM 1182 N N . HIS A 1 145 ? 13.461 4.672 3.283 1 96.75 145 HIS A N 1
ATOM 1183 C CA . HIS A 1 145 ? 12.992 5.367 4.477 1 96.75 145 HIS A CA 1
ATOM 1184 C C . HIS A 1 145 ? 12.43 4.391 5.5 1 96.75 145 HIS A C 1
ATOM 1186 O O . HIS A 1 145 ? 12.734 4.48 6.691 1 96.75 145 HIS A O 1
ATOM 1192 N N . ARG A 1 146 ? 11.602 3.404 5.023 1 96 146 ARG A N 1
ATOM 1193 C CA . ARG A 1 146 ? 10.906 2.455 5.883 1 96 146 ARG A CA 1
ATOM 1194 C C . ARG A 1 146 ? 11.891 1.525 6.586 1 96 146 ARG A C 1
ATOM 1196 O O . ARG A 1 146 ? 11.625 1.06 7.699 1 96 146 ARG A O 1
ATOM 1203 N N . THR A 1 147 ? 13.016 1.294 5.98 1 96 147 THR A N 1
ATOM 1204 C CA . THR A 1 147 ? 13.93 0.289 6.512 1 96 147 THR A CA 1
ATOM 1205 C C . THR A 1 147 ? 15.117 0.951 7.211 1 96 147 THR A C 1
ATOM 1207 O O . THR A 1 147 ? 15.945 0.269 7.82 1 96 147 THR A O 1
ATOM 1210 N N . ALA A 1 148 ? 15.164 2.279 7.184 1 95.62 148 ALA A N 1
ATOM 1211 C CA . ALA A 1 148 ? 16.25 3 7.848 1 95.62 148 ALA A CA 1
ATOM 1212 C C . ALA A 1 148 ? 15.992 3.121 9.344 1 95.62 148 ALA A C 1
ATOM 1214 O O . ALA A 1 148 ? 14.859 3.373 9.773 1 95.62 148 ALA A O 1
ATOM 1215 N N . TYR A 1 149 ? 17.078 3.006 10.086 1 94.94 149 TYR A N 1
ATOM 1216 C CA . TYR A 1 149 ? 17.016 3.219 11.523 1 94.94 149 TYR A CA 1
ATOM 1217 C C . TYR A 1 149 ? 16.641 4.66 11.852 1 94.94 149 TYR A C 1
ATOM 1219 O O . TYR A 1 149 ? 17.156 5.594 11.219 1 94.94 149 TYR A O 1
ATOM 1227 N N . LYS A 1 150 ? 15.703 4.77 12.75 1 92.88 150 LYS A N 1
ATOM 1228 C CA . LYS A 1 150 ? 15.336 6.082 13.266 1 92.88 150 LYS A CA 1
ATOM 1229 C C . LYS A 1 150 ? 15.609 6.188 14.766 1 92.88 150 LYS A C 1
ATOM 1231 O O . LYS A 1 150 ? 15.086 5.402 15.555 1 92.88 150 LYS A O 1
ATOM 1236 N N . ALA A 1 151 ? 16.281 7.164 15.141 1 90.88 151 ALA A N 1
ATOM 1237 C CA . ALA A 1 151 ? 16.75 7.336 16.516 1 90.88 151 ALA A CA 1
ATOM 1238 C C . ALA A 1 151 ? 15.586 7.488 17.484 1 90.88 151 ALA A C 1
ATOM 1240 O O . ALA A 1 151 ? 15.547 6.828 18.531 1 90.88 151 ALA A O 1
ATOM 1241 N N . PRO A 1 152 ? 14.609 8.289 17.125 1 86.88 152 PRO A N 1
ATOM 1242 C CA . PRO A 1 152 ? 13.539 8.523 18.094 1 86.88 152 PRO A CA 1
ATOM 1243 C C . PRO A 1 152 ? 12.797 7.25 18.484 1 86.88 152 PRO A C 1
ATOM 1245 O O . PRO A 1 152 ? 12.266 7.152 19.594 1 86.88 152 PRO A O 1
ATOM 1248 N N . ILE A 1 153 ? 12.789 6.203 17.609 1 88.44 153 ILE A N 1
ATOM 1249 C CA . ILE A 1 153 ? 12.023 4.996 17.906 1 88.44 153 ILE A CA 1
ATOM 1250 C C . ILE A 1 153 ? 12.977 3.818 18.109 1 88.44 153 ILE A C 1
ATOM 1252 O O . ILE A 1 153 ? 12.547 2.701 18.391 1 88.44 153 ILE A O 1
ATOM 1256 N N . GLY A 1 154 ? 14.227 3.963 17.953 1 91.62 154 GLY A N 1
ATOM 1257 C CA . GLY A 1 154 ? 15.266 2.982 18.234 1 91.62 154 GLY A CA 1
ATOM 1258 C C . GLY A 1 154 ? 15.25 1.809 17.266 1 91.62 154 GLY A C 1
ATOM 1259 O O . GLY A 1 154 ? 15.805 0.748 17.562 1 91.62 154 GLY A O 1
ATOM 1260 N N . MET A 1 155 ? 14.57 1.892 16.234 1 92.44 155 MET A N 1
ATOM 1261 C CA . MET A 1 155 ? 14.469 0.889 15.18 1 92.44 155 MET A CA 1
ATOM 1262 C C . MET A 1 155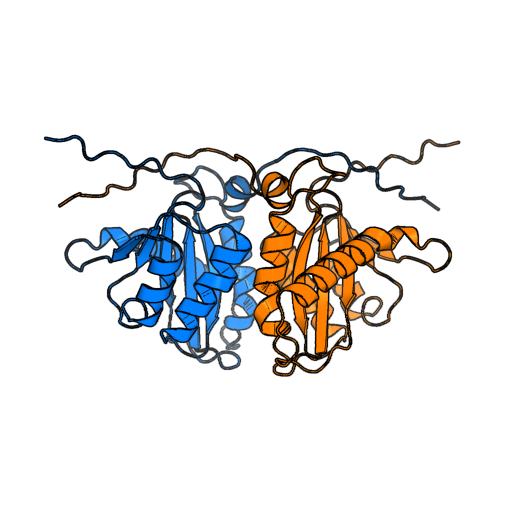 ? 13.906 1.5 13.898 1 92.44 155 MET A C 1
ATOM 1264 O O . MET A 1 155 ? 13.68 2.709 13.836 1 92.44 155 MET A O 1
ATOM 1268 N N . SER A 1 156 ? 13.766 0.737 12.914 1 94.25 156 SER A N 1
ATOM 1269 C CA . SER A 1 156 ? 13.18 1.235 11.672 1 94.25 156 SER A CA 1
ATOM 1270 C C . SER A 1 156 ? 11.656 1.195 11.719 1 94.25 156 SER A C 1
ATOM 1272 O O . SER A 1 156 ? 11.078 0.372 12.43 1 94.25 156 SER A O 1
ATOM 1274 N N . PRO A 1 157 ? 11.023 2.07 10.93 1 94.62 157 PRO A N 1
ATOM 1275 C CA . PRO A 1 157 ? 9.57 1.986 10.82 1 94.62 157 PRO A CA 1
ATOM 1276 C C . PRO A 1 157 ? 9.086 0.588 10.438 1 94.62 157 PRO A C 1
ATOM 1278 O O . PRO A 1 157 ? 8.094 0.106 10.984 1 94.62 157 PRO A O 1
ATOM 1281 N N . TYR A 1 158 ? 9.82 -0.084 9.617 1 93.44 158 TYR A N 1
ATOM 1282 C CA . TYR A 1 158 ? 9.461 -1.429 9.172 1 93.44 158 TYR A CA 1
ATOM 1283 C C . TYR A 1 158 ? 9.406 -2.393 10.352 1 93.44 158 TYR A C 1
ATOM 1285 O O . TYR A 1 158 ? 8.469 -3.186 10.469 1 93.44 158 TYR A O 1
ATOM 1293 N N . ARG A 1 159 ? 10.344 -2.277 11.164 1 90.94 159 ARG A N 1
ATOM 1294 C CA . ARG A 1 159 ? 10.406 -3.164 12.32 1 90.94 159 ARG A CA 1
ATOM 1295 C C . ARG A 1 159 ? 9.258 -2.887 13.289 1 90.94 159 ARG A C 1
ATOM 1297 O O . ARG A 1 159 ? 8.711 -3.812 13.891 1 90.94 159 ARG A O 1
ATOM 1304 N N . VAL A 1 160 ? 8.953 -1.652 13.414 1 89.75 160 VAL A N 1
ATOM 1305 C CA . VAL A 1 160 ? 7.852 -1.305 14.305 1 89.75 160 VAL A CA 1
ATOM 1306 C C . VAL A 1 160 ? 6.543 -1.856 13.742 1 89.75 160 VAL A C 1
ATOM 1308 O O . VAL A 1 160 ? 5.738 -2.432 14.484 1 89.75 160 VAL A O 1
ATOM 1311 N N . VAL A 1 161 ? 6.344 -1.729 12.461 1 91.75 161 VAL A N 1
ATOM 1312 C CA . VAL A 1 161 ? 5.055 -2.014 11.844 1 91.75 161 VAL A CA 1
ATOM 1313 C C . VAL A 1 161 ? 4.91 -3.516 11.609 1 91.75 161 VAL A C 1
ATOM 1315 O O . VAL A 1 161 ? 3.844 -4.086 11.852 1 91.75 161 VAL A O 1
ATOM 1318 N N . PHE A 1 162 ? 6.004 -4.113 11.141 1 88.56 162 PHE A N 1
ATOM 1319 C CA . PHE A 1 162 ? 5.879 -5.512 10.75 1 88.56 162 PHE A CA 1
ATOM 1320 C C . PHE A 1 162 ? 6.648 -6.414 11.711 1 88.56 162 PHE A C 1
ATOM 1322 O O . PHE A 1 162 ? 6.598 -7.641 11.586 1 88.56 162 PHE A O 1
ATOM 1329 N N . GLY A 1 163 ? 7.535 -5.801 12.547 1 74.25 163 GLY A N 1
ATOM 1330 C CA . GLY A 1 163 ? 8.383 -6.598 13.422 1 74.25 163 GLY A CA 1
ATOM 1331 C C . GLY A 1 163 ? 7.738 -7.906 13.844 1 74.25 163 GLY A C 1
ATOM 1332 O O . GLY A 1 163 ? 6.523 -8.07 13.727 1 74.25 163 GLY A O 1
ATOM 1333 N N . LYS A 1 164 ? 8.68 -8.875 14.078 1 54.84 164 LYS A N 1
ATOM 1334 C CA . LYS A 1 164 ? 8.508 -10.32 13.977 1 54.84 164 LYS A CA 1
ATOM 1335 C C . LYS A 1 164 ? 7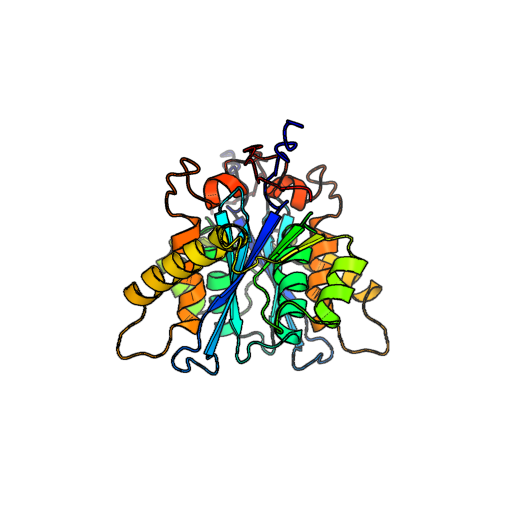.23 -10.773 14.672 1 54.84 164 LYS A C 1
ATOM 1337 O O . LYS A 1 164 ? 7.133 -10.719 15.898 1 54.84 164 LYS A O 1
ATOM 1342 N N . ALA A 1 165 ? 6.348 -10.367 14.023 1 48.72 165 ALA A N 1
ATOM 1343 C CA . ALA A 1 165 ? 5.02 -10.938 14.219 1 48.72 165 ALA A CA 1
ATOM 1344 C C . ALA A 1 165 ? 5.102 -12.453 14.43 1 48.72 165 ALA A C 1
ATOM 1346 O O . ALA A 1 165 ? 6.137 -13.062 14.156 1 48.72 165 ALA A O 1
ATOM 1347 N N . CYS A 1 166 ? 3.82 -13.062 14.438 1 45.53 166 CYS A N 1
ATOM 1348 C CA . CYS A 1 166 ? 3.436 -14.438 14.734 1 45.53 166 CYS A CA 1
ATOM 1349 C C . CYS A 1 166 ? 3.986 -15.398 13.688 1 45.53 166 CYS A C 1
ATOM 1351 O O . CYS A 1 166 ? 3.883 -15.141 12.484 1 45.53 166 CYS A O 1
ATOM 1353 N N . HIS A 1 167 ? 5.047 -16.062 14.039 1 47.19 167 HIS A N 1
ATOM 1354 C CA . HIS A 1 167 ? 5.48 -17.219 13.273 1 47.19 167 HIS A CA 1
ATOM 1355 C C . HIS A 1 167 ? 4.344 -18.219 13.102 1 47.19 167 HIS A C 1
ATOM 1357 O O . HIS A 1 167 ? 3.803 -18.734 14.086 1 47.19 167 HIS A O 1
ATOM 1363 N N . LEU A 1 168 ? 3.461 -18.016 12.102 1 49.44 168 LEU A N 1
ATOM 1364 C CA . LEU A 1 168 ? 2.588 -19.141 11.797 1 49.44 168 LEU A CA 1
ATOM 1365 C C . LEU A 1 168 ? 3.236 -20.062 10.766 1 49.44 168 LEU A C 1
ATOM 1367 O O . LEU A 1 168 ? 3.533 -19.641 9.648 1 49.44 168 LEU A O 1
ATOM 1371 N N . PRO A 1 169 ? 3.855 -21.109 11.227 1 46.97 169 PRO A N 1
ATOM 1372 C CA . PRO A 1 169 ? 4.469 -22.047 10.281 1 46.97 169 PRO A CA 1
ATOM 1373 C C . PRO A 1 169 ? 3.457 -22.656 9.312 1 46.97 169 PRO A C 1
ATOM 1375 O O . PRO A 1 169 ? 2.342 -23 9.719 1 46.97 169 PRO A O 1
ATOM 1378 N N . VAL A 1 170 ? 3.432 -22.172 8.078 1 51.41 170 VAL A N 1
ATOM 1379 C CA . VAL A 1 170 ? 2.639 -22.953 7.121 1 51.41 170 VAL A CA 1
ATOM 1380 C C . VAL A 1 170 ? 3.543 -23.906 6.359 1 51.41 170 VAL A C 1
ATOM 1382 O O . VAL A 1 170 ? 4.691 -23.578 6.051 1 51.41 170 VAL A O 1
ATOM 1385 N N . GLU A 1 171 ? 3.178 -25.125 6.344 1 47.59 171 GLU A N 1
ATOM 1386 C CA . GLU A 1 171 ? 3.893 -26.156 5.598 1 47.59 171 GLU A CA 1
ATOM 1387 C C . GLU A 1 171 ? 3.602 -26.062 4.102 1 47.59 171 GLU A C 1
ATOM 1389 O O . GLU A 1 171 ? 2.439 -26.062 3.689 1 47.59 171 GLU A O 1
ATOM 1394 N N . ILE A 1 172 ? 4.625 -25.391 3.443 1 50.16 172 ILE A N 1
ATOM 1395 C CA . ILE A 1 172 ? 4.449 -25.438 1.996 1 50.16 172 ILE A CA 1
ATOM 1396 C C . ILE A 1 172 ? 5.164 -26.656 1.43 1 50.16 172 ILE A C 1
ATOM 1398 O O . ILE A 1 172 ? 6.344 -26.891 1.712 1 50.16 172 ILE A O 1
ATOM 1402 N N . GLU A 1 173 ? 4.52 -27.656 0.999 1 45.53 173 GLU A N 1
ATOM 1403 C CA . GLU A 1 173 ? 5.094 -28.891 0.47 1 45.53 173 GLU A CA 1
ATOM 1404 C C . GLU A 1 173 ? 5.973 -28.609 -0.747 1 45.53 173 GLU A C 1
ATOM 1406 O O . GLU A 1 173 ? 5.551 -27.922 -1.677 1 45.53 173 GLU A O 1
ATOM 1411 N N . HIS A 1 174 ? 7.219 -28.344 -0.552 1 46.56 174 HIS A N 1
ATOM 1412 C CA . HIS A 1 174 ? 8.141 -28.219 -1.673 1 46.56 174 HIS A CA 1
ATOM 1413 C C . HIS A 1 174 ? 8.625 -29.594 -2.129 1 46.56 174 HIS A C 1
ATOM 1415 O O . HIS A 1 174 ? 9.156 -30.375 -1.331 1 46.56 174 HIS A O 1
ATOM 1421 N N . ARG A 1 175 ? 8.023 -30.25 -3.045 1 40.56 175 ARG A N 1
ATOM 1422 C CA . ARG A 1 175 ? 8.625 -31.5 -3.496 1 40.56 175 ARG A CA 1
ATOM 1423 C C . ARG A 1 175 ? 9.906 -31.234 -4.273 1 40.56 175 ARG A C 1
ATOM 1425 O O . ARG A 1 175 ? 9.922 -30.438 -5.215 1 40.56 175 ARG A O 1
ATOM 1432 N N . ALA A 1 176 ? 11.078 -31.25 -3.615 1 38.06 176 ALA A N 1
ATOM 1433 C CA . ALA A 1 176 ? 12.398 -31.406 -4.219 1 38.06 176 ALA A CA 1
ATOM 1434 C C . ALA A 1 176 ? 12.406 -32.531 -5.25 1 38.06 176 ALA A C 1
ATOM 1436 O O . ALA A 1 176 ? 12.07 -33.688 -4.934 1 38.06 176 ALA A O 1
ATOM 1437 N N . TYR A 1 177 ? 12.156 -32.188 -6.504 1 32.5 177 TYR A N 1
ATOM 1438 C CA . TYR A 1 177 ? 12.688 -33.219 -7.375 1 32.5 177 TYR A CA 1
ATOM 1439 C C . TYR A 1 177 ? 14.203 -33.156 -7.453 1 32.5 177 TYR A C 1
ATOM 1441 O O . TYR A 1 177 ? 14.789 -32.062 -7.332 1 32.5 177 TYR A O 1
ATOM 1449 N N . MET B 1 1 ? 11.375 -42.656 3.51 1 29.33 1 MET B N 1
ATOM 1450 C CA . MET B 1 1 ? 10.945 -41.594 2.602 1 29.33 1 MET B CA 1
ATOM 1451 C C . MET B 1 1 ? 11.406 -40.219 3.098 1 29.33 1 MET B C 1
ATOM 1453 O O . MET B 1 1 ? 11.281 -39.906 4.285 1 29.33 1 MET B O 1
ATOM 1457 N N . PRO B 1 2 ? 12.43 -39.656 2.521 1 34.53 2 PRO B N 1
ATOM 1458 C CA . PRO B 1 2 ? 13 -38.469 3.152 1 34.53 2 PRO B CA 1
ATOM 1459 C C . PRO B 1 2 ? 11.961 -37.375 3.459 1 34.53 2 PRO B C 1
ATOM 1461 O O . PRO B 1 2 ? 10.938 -37.312 2.775 1 34.53 2 PRO B O 1
ATOM 1464 N N . GLN B 1 3 ? 11.562 -37.219 4.703 1 36.47 3 GLN B N 1
ATOM 1465 C CA . GLN B 1 3 ? 10.648 -36.188 5.223 1 36.47 3 GLN B CA 1
ATOM 1466 C C . GLN B 1 3 ? 10.852 -34.875 4.512 1 36.47 3 GLN B C 1
ATOM 1468 O O . GLN B 1 3 ? 11.961 -34.344 4.477 1 36.47 3 GLN B O 1
ATOM 1473 N N . GLN B 1 4 ? 10.25 -34.719 3.398 1 41 4 GLN B N 1
ATOM 1474 C CA . GLN B 1 4 ? 10.281 -33.438 2.656 1 41 4 GLN B CA 1
ATOM 1475 C C . GLN B 1 4 ? 10.273 -32.25 3.602 1 41 4 GLN B C 1
ATOM 1477 O O . GLN B 1 4 ? 9.414 -32.156 4.473 1 41 4 GLN B O 1
ATOM 1482 N N . PRO B 1 5 ? 11.336 -31.672 3.854 1 44.41 5 PRO B N 1
ATOM 1483 C CA . PRO B 1 5 ? 11.484 -30.594 4.84 1 44.41 5 PRO B CA 1
ATOM 1484 C C . PRO B 1 5 ? 10.336 -29.594 4.793 1 44.41 5 PRO B C 1
ATOM 1486 O O . PRO B 1 5 ? 9.844 -29.266 3.711 1 44.41 5 PRO B O 1
ATOM 1489 N N . MET B 1 6 ? 9.367 -29.75 5.617 1 43.84 6 MET B N 1
ATOM 1490 C CA . MET B 1 6 ? 8.336 -28.75 5.855 1 43.84 6 MET B CA 1
ATOM 1491 C C . MET B 1 6 ? 8.945 -27.344 5.875 1 43.84 6 MET B C 1
ATOM 1493 O O . MET B 1 6 ? 9.867 -27.062 6.645 1 43.84 6 MET B O 1
ATOM 1497 N N . LEU B 1 7 ? 9.156 -26.766 4.746 1 53.06 7 LEU B N 1
ATOM 1498 C CA . LEU B 1 7 ? 9.734 -25.438 4.73 1 53.06 7 LEU B CA 1
ATOM 1499 C C . LEU B 1 7 ? 8.898 -24.469 5.578 1 53.06 7 LEU B C 1
ATOM 1501 O O . LEU B 1 7 ? 7.672 -24.453 5.465 1 53.06 7 LEU B O 1
ATOM 1505 N N . PHE B 1 8 ? 9.219 -24.234 6.797 1 69.19 8 PHE B N 1
ATOM 1506 C CA . PHE B 1 8 ? 8.695 -23.172 7.656 1 69.19 8 PHE B CA 1
ATOM 1507 C C . PHE B 1 8 ? 8.672 -21.844 6.922 1 69.19 8 PHE B C 1
ATOM 1509 O O . PHE B 1 8 ? 9.68 -21.422 6.336 1 69.19 8 PHE B O 1
ATOM 1516 N N . CYS B 1 9 ? 7.449 -21.469 6.543 1 81.31 9 CYS B N 1
ATOM 1517 C CA . CYS B 1 9 ? 7.234 -20.188 5.879 1 81.31 9 CYS B CA 1
ATOM 1518 C C . CYS B 1 9 ? 6.715 -19.156 6.863 1 81.31 9 CYS B C 1
ATOM 1520 O O . CYS B 1 9 ? 5.805 -19.422 7.645 1 81.31 9 CYS B O 1
ATOM 1522 N N . GLU B 1 10 ? 7.402 -18.062 6.965 1 87.12 10 GLU B N 1
ATOM 1523 C CA . GLU B 1 10 ? 6.941 -16.922 7.742 1 87.12 10 GLU B CA 1
ATOM 1524 C C . GLU B 1 10 ? 6.145 -15.945 6.879 1 87.12 10 GLU B C 1
ATOM 1526 O O . GLU B 1 10 ? 6.117 -16.078 5.652 1 87.12 10 GLU B O 1
ATOM 1531 N N . VAL B 1 11 ? 5.531 -15.078 7.621 1 91.56 11 VAL B N 1
ATOM 1532 C CA . VAL B 1 11 ? 4.781 -14.047 6.918 1 91.56 11 VAL B CA 1
ATOM 1533 C C . VAL B 1 11 ? 5.688 -13.344 5.91 1 91.56 11 VAL B C 1
ATOM 1535 O O . VAL B 1 11 ? 6.828 -13 6.23 1 91.56 11 VAL B O 1
ATOM 1538 N N . PHE B 1 12 ? 5.254 -13.227 4.695 1 93.56 12 PHE B N 1
ATOM 1539 C CA . PHE B 1 12 ? 5.855 -12.484 3.596 1 93.56 12 PHE B CA 1
ATOM 1540 C C . PHE B 1 12 ? 7.004 -13.273 2.979 1 93.56 12 PHE B C 1
ATOM 1542 O O . PHE B 1 12 ? 7.766 -12.742 2.17 1 93.56 12 PHE B O 1
ATOM 1549 N N . ASP B 1 13 ? 7.102 -14.594 3.297 1 92.56 13 ASP B N 1
ATOM 1550 C CA . ASP B 1 13 ? 8.141 -15.445 2.719 1 92.56 13 ASP B CA 1
ATOM 1551 C C . ASP B 1 13 ? 7.738 -15.93 1.324 1 92.56 13 ASP B C 1
ATOM 1553 O O . ASP B 1 13 ? 8.57 -15.961 0.413 1 92.56 13 ASP B O 1
ATOM 1557 N N . VAL B 1 14 ? 6.492 -16.328 1.236 1 93.06 14 VAL B N 1
ATOM 1558 C CA . VAL B 1 14 ? 6.016 -16.938 -0.005 1 93.06 14 VAL B CA 1
ATOM 1559 C C . VAL B 1 14 ? 4.707 -16.266 -0.432 1 93.06 14 VAL B C 1
ATOM 1561 O O . VAL B 1 14 ? 3.777 -16.141 0.369 1 93.06 14 VAL B O 1
ATOM 1564 N N . TRP B 1 15 ? 4.676 -15.875 -1.711 1 95.31 15 TRP B N 1
ATOM 1565 C CA . TRP B 1 15 ? 3.5 -15.203 -2.248 1 95.31 15 TRP B CA 1
ATOM 1566 C C . TRP B 1 15 ? 2.98 -15.914 -3.49 1 95.31 15 TRP B C 1
ATOM 1568 O O . TRP B 1 15 ? 3.764 -16.406 -4.305 1 95.31 15 TRP B O 1
ATOM 1578 N N . GLY B 1 16 ? 1.687 -15.969 -3.59 1 95.5 16 GLY B N 1
ATOM 1579 C CA . GLY B 1 16 ? 1.068 -16.328 -4.855 1 95.5 16 GLY B CA 1
ATOM 1580 C C . GLY B 1 16 ? 0.688 -15.133 -5.703 1 95.5 16 GLY B C 1
ATOM 1581 O O . GLY B 1 16 ? 0.28 -14.094 -5.172 1 95.5 16 GLY B O 1
ATOM 1582 N N . ILE B 1 17 ? 0.775 -15.305 -7.031 1 96.94 17 ILE B N 1
ATOM 1583 C CA . ILE B 1 17 ? 0.403 -14.211 -7.922 1 96.94 17 ILE B CA 1
ATOM 1584 C C . ILE B 1 17 ? -0.496 -14.742 -9.039 1 96.94 17 ILE B C 1
ATOM 1586 O O . ILE B 1 17 ? -0.308 -15.859 -9.516 1 96.94 17 ILE B O 1
ATOM 1590 N N . ASP B 1 18 ? -1.454 -13.93 -9.406 1 95.75 18 ASP B N 1
ATOM 1591 C CA . ASP B 1 18 ? -2.381 -14.328 -10.461 1 95.75 18 ASP B CA 1
ATOM 1592 C C . ASP B 1 18 ? -3.113 -13.117 -11.031 1 95.75 18 ASP B C 1
ATOM 1594 O O . ASP B 1 18 ? -3.203 -12.078 -10.383 1 95.75 18 ASP B O 1
ATOM 1598 N N . PHE B 1 19 ? -3.611 -13.305 -12.266 1 96.19 19 PHE B N 1
ATOM 1599 C CA . PHE B 1 19 ? -4.477 -12.312 -12.891 1 96.19 19 PHE B CA 1
ATOM 1600 C C . PHE B 1 19 ? -5.941 -12.719 -12.781 1 96.19 19 PHE B C 1
ATOM 1602 O O . PHE B 1 19 ? -6.266 -13.906 -12.859 1 96.19 19 PHE B O 1
ATOM 1609 N N . MET B 1 20 ? -6.742 -11.719 -12.625 1 95.12 20 MET B N 1
ATOM 1610 C CA . MET B 1 20 ? -8.18 -11.859 -12.844 1 95.12 20 MET B CA 1
ATOM 1611 C C . MET B 1 20 ? -8.633 -11.047 -14.055 1 95.12 20 MET B C 1
ATOM 1613 O O . MET B 1 20 ? -8.133 -9.953 -14.289 1 95.12 20 MET B O 1
ATOM 1617 N N . GLY B 1 21 ? -9.75 -11.578 -14.68 1 92.56 21 GLY B N 1
ATOM 1618 C CA . GLY B 1 21 ? -10.297 -10.891 -15.844 1 92.56 21 GLY B CA 1
ATOM 1619 C C . GLY B 1 21 ? -10.117 -11.664 -17.141 1 92.56 21 GLY B C 1
ATOM 1620 O O . GLY B 1 21 ? -9.766 -12.852 -17.109 1 92.56 21 GLY B O 1
ATOM 1621 N N . PRO B 1 22 ? -10.445 -11.156 -18.219 1 94.31 22 PRO B N 1
ATOM 1622 C CA . PRO B 1 22 ? -10.883 -9.766 -18.359 1 94.31 22 PRO B CA 1
ATOM 1623 C C . PRO B 1 22 ? -12.289 -9.531 -17.828 1 94.31 22 PRO B C 1
ATOM 1625 O O . PRO B 1 22 ? -13.172 -10.383 -17.984 1 94.31 22 PRO B O 1
ATOM 1628 N N . PHE B 1 23 ? -12.453 -8.328 -17.188 1 93.12 23 PHE B N 1
ATOM 1629 C CA . PHE B 1 23 ? -13.742 -7.812 -16.75 1 93.12 23 PHE B CA 1
ATOM 1630 C C . PHE B 1 23 ? -14.266 -6.766 -17.719 1 93.12 23 PHE B C 1
ATOM 1632 O O . PHE B 1 23 ? -13.555 -6.363 -18.656 1 93.12 23 PHE B O 1
ATOM 1639 N N . SER B 1 24 ? -15.578 -6.531 -17.562 1 92.88 24 SER B N 1
ATOM 1640 C CA . SER B 1 24 ? -16.031 -5.332 -18.25 1 92.88 24 SER B CA 1
ATOM 1641 C C . SER B 1 24 ? -15.18 -4.121 -17.906 1 92.88 24 SER B C 1
ATOM 1643 O O . SER B 1 24 ? -14.773 -3.961 -16.75 1 92.88 24 SER B O 1
ATOM 1645 N N . VAL B 1 25 ? -14.93 -3.338 -18.891 1 94.12 25 VAL B N 1
ATOM 1646 C CA . VAL B 1 25 ? -14.016 -2.221 -18.719 1 94.12 25 VAL B CA 1
ATOM 1647 C C . VAL B 1 25 ? -14.555 -1.258 -17.656 1 94.12 25 VAL B C 1
ATOM 1649 O O . VAL B 1 25 ? -15.734 -0.885 -17.703 1 94.12 25 VAL B O 1
ATOM 1652 N N . SER B 1 26 ? -13.797 -0.982 -16.703 1 94.75 26 SER B N 1
ATOM 1653 C CA . SER B 1 26 ? -14.07 -0.006 -15.648 1 94.75 26 SER B CA 1
ATOM 1654 C C . SER B 1 26 ? -13 1.075 -15.602 1 94.75 26 SER B C 1
ATOM 1656 O O . SER B 1 26 ? -11.875 0.826 -15.156 1 94.75 26 SER B O 1
ATOM 1658 N N . PHE B 1 27 ? -13.289 2.24 -16.078 1 93.81 27 PHE B N 1
ATOM 1659 C CA . PHE B 1 27 ? -12.359 3.365 -16.141 1 93.81 27 PHE B CA 1
ATOM 1660 C C . PHE B 1 27 ? -11.062 2.963 -16.828 1 93.81 27 PHE B C 1
ATOM 1662 O O . PHE B 1 27 ? -9.977 3.283 -16.344 1 93.81 27 PHE B O 1
ATOM 1669 N N . GLY B 1 28 ? -11.148 2.17 -17.812 1 95.38 28 GLY B N 1
ATOM 1670 C CA . GLY B 1 28 ? -10.016 1.789 -18.641 1 95.38 28 GLY B CA 1
ATOM 1671 C C . GLY B 1 28 ? -9.328 0.522 -18.156 1 95.38 28 GLY B C 1
ATOM 1672 O O . GLY B 1 28 ? -8.398 0.034 -18.797 1 95.38 28 GLY B O 1
ATOM 1673 N N . PHE B 1 29 ? -9.758 -0.019 -17.078 1 97.19 29 PHE B N 1
ATOM 1674 C CA . PHE B 1 29 ? -9.148 -1.219 -16.516 1 97.19 29 PHE B CA 1
ATOM 1675 C C . PHE B 1 29 ? -9.969 -2.455 -16.859 1 97.19 29 PHE B C 1
ATOM 1677 O O . PHE B 1 29 ? -11.203 -2.414 -16.844 1 97.19 29 PHE B O 1
ATOM 1684 N N . SER B 1 30 ? -9.25 -3.539 -17.188 1 97.19 30 SER B N 1
ATOM 1685 C CA . SER B 1 30 ? -9.961 -4.758 -17.578 1 97.19 30 SER B CA 1
ATOM 1686 C C . SER B 1 30 ? -9.5 -5.949 -16.734 1 97.19 30 SER B C 1
ATOM 1688 O O . SER B 1 30 ? -10.102 -7.02 -16.781 1 97.19 30 SER B O 1
ATOM 1690 N N . TYR B 1 31 ? -8.367 -5.758 -15.977 1 97.44 31 TYR B N 1
ATOM 1691 C CA . TYR B 1 31 ? -7.785 -6.863 -15.227 1 97.44 31 TYR B CA 1
ATOM 1692 C C . TYR B 1 31 ? -7.48 -6.445 -13.789 1 97.44 31 TYR B C 1
ATOM 1694 O O . TYR B 1 31 ? -7.422 -5.25 -13.484 1 97.44 31 TYR B O 1
ATOM 1702 N N . ILE B 1 32 ? -7.422 -7.402 -12.93 1 98 32 ILE B N 1
ATOM 1703 C CA . ILE B 1 32 ? -6.852 -7.227 -11.602 1 98 32 ILE B CA 1
ATOM 1704 C C . ILE B 1 32 ? -5.633 -8.133 -11.438 1 98 32 ILE B C 1
ATOM 1706 O O . ILE B 1 32 ? -5.703 -9.336 -11.727 1 98 32 ILE B O 1
ATOM 1710 N N . LEU B 1 33 ? -4.496 -7.613 -11.148 1 98.12 33 LEU B N 1
ATOM 1711 C CA . LEU B 1 33 ? -3.316 -8.367 -10.742 1 98.12 33 LEU B CA 1
ATOM 1712 C C . LEU B 1 33 ? -3.234 -8.469 -9.219 1 98.12 33 LEU B C 1
ATOM 1714 O O . LEU B 1 33 ? -3.301 -7.457 -8.523 1 98.12 33 LEU B O 1
ATOM 1718 N N . LEU B 1 34 ? -3.109 -9.688 -8.719 1 97.88 34 LEU B N 1
ATOM 1719 C CA . LEU B 1 34 ? -3.199 -9.922 -7.281 1 97.88 34 LEU B CA 1
ATOM 1720 C C . LEU B 1 34 ? -2.033 -10.773 -6.793 1 97.88 34 LEU B C 1
ATOM 1722 O O . LEU B 1 34 ? -1.637 -11.727 -7.465 1 97.88 34 LEU B O 1
ATOM 1726 N N . VAL B 1 35 ? -1.477 -10.375 -5.609 1 97.69 35 VAL B N 1
ATOM 1727 C CA . VAL B 1 35 ? -0.564 -11.25 -4.875 1 97.69 35 VAL B CA 1
ATOM 1728 C C . VAL B 1 35 ? -1.138 -11.547 -3.49 1 97.69 35 VAL B C 1
ATOM 1730 O O . VAL B 1 35 ? -1.831 -10.711 -2.906 1 97.69 35 VAL B O 1
ATOM 1733 N N . VAL B 1 36 ? -0.842 -12.75 -3.047 1 97.19 36 VAL B N 1
ATOM 1734 C CA . VAL B 1 36 ? -1.346 -13.148 -1.737 1 97.19 36 VAL B CA 1
ATOM 1735 C C . VAL B 1 36 ? -0.239 -13.852 -0.951 1 97.19 36 VAL B C 1
ATOM 1737 O O . VAL B 1 36 ? 0.476 -14.695 -1.492 1 97.19 36 VAL B O 1
ATOM 1740 N N . ASP B 1 37 ? -0.09 -13.445 0.288 1 94.62 37 ASP B N 1
ATOM 1741 C CA . ASP B 1 37 ? 0.844 -14.102 1.202 1 94.62 37 ASP B CA 1
ATOM 1742 C C . ASP B 1 37 ? 0.295 -15.438 1.686 1 94.62 37 ASP B C 1
ATOM 1744 O O . ASP B 1 37 ? -0.86 -15.531 2.105 1 94.62 37 ASP B O 1
ATOM 1748 N N . TYR B 1 38 ? 1.094 -16.422 1.723 1 91.19 38 TYR B N 1
ATOM 1749 C CA . TYR B 1 38 ? 0.642 -17.766 2.035 1 91.19 38 TYR B CA 1
ATOM 1750 C C . TYR B 1 38 ? 0.346 -17.922 3.523 1 91.19 38 TYR B C 1
ATOM 1752 O O . TYR B 1 38 ? -0.487 -18.734 3.92 1 91.19 38 TYR B O 1
ATOM 1760 N N . VAL B 1 39 ? 0.982 -17.141 4.289 1 90.69 39 VAL B N 1
ATOM 1761 C CA . VAL B 1 39 ? 0.876 -17.328 5.73 1 90.69 39 VAL B CA 1
ATOM 1762 C C . VAL B 1 39 ? -0.237 -16.438 6.289 1 90.69 39 VAL B C 1
ATOM 1764 O O . VAL B 1 39 ? -1.214 -16.938 6.852 1 90.69 39 VAL B O 1
ATOM 1767 N N . SER B 1 40 ? -0.185 -15.18 6.02 1 91.88 40 SER B N 1
ATOM 1768 C CA . SER B 1 40 ? -1.124 -14.242 6.621 1 91.88 40 SER B CA 1
ATOM 1769 C C . SER B 1 40 ? -2.41 -14.148 5.809 1 91.88 40 SER B C 1
ATOM 1771 O O . SER B 1 40 ? -3.41 -13.602 6.281 1 91.88 40 SER B O 1
ATOM 1773 N N . LYS B 1 41 ? -2.299 -14.539 4.539 1 94.62 41 LYS B N 1
ATOM 1774 C CA . LYS B 1 41 ? -3.406 -14.422 3.594 1 94.62 41 LYS B CA 1
ATOM 1775 C C . LYS B 1 41 ? -3.646 -12.969 3.203 1 94.62 41 LYS B C 1
ATOM 1777 O O . LYS B 1 41 ? -4.676 -12.641 2.605 1 94.62 41 LYS B O 1
ATOM 1782 N N . TRP B 1 42 ? -2.676 -12.125 3.506 1 96.06 42 TRP B N 1
ATOM 1783 C CA . TRP B 1 42 ? -2.742 -10.734 3.084 1 96.06 42 TRP B CA 1
ATOM 1784 C C . TRP B 1 42 ? -2.721 -10.625 1.562 1 96.06 42 TRP B C 1
ATOM 1786 O O . TRP B 1 42 ? -1.894 -11.25 0.899 1 96.06 42 TRP B O 1
ATOM 1796 N N . VAL B 1 43 ? -3.629 -9.812 1.025 1 97.62 43 VAL B N 1
ATOM 1797 C CA . VAL B 1 43 ? -3.732 -9.656 -0.421 1 97.62 43 VAL B CA 1
ATOM 1798 C C . VAL B 1 43 ? -3.377 -8.219 -0.809 1 97.62 43 VAL B C 1
ATOM 1800 O O . VAL B 1 43 ? -3.834 -7.266 -0.175 1 97.62 43 VAL B O 1
ATOM 1803 N N . GLU B 1 44 ? -2.504 -8.078 -1.768 1 97.88 44 GLU B N 1
ATOM 1804 C CA . GLU B 1 44 ? -2.32 -6.855 -2.543 1 97.88 44 GLU B CA 1
ATOM 1805 C C . GLU B 1 44 ? -2.855 -7.016 -3.965 1 97.88 44 GLU B C 1
ATOM 1807 O O . GLU B 1 44 ? -2.678 -8.07 -4.582 1 97.88 44 GLU B O 1
ATOM 1812 N N . ALA B 1 45 ? -3.494 -5.961 -4.449 1 98.06 45 ALA B N 1
ATOM 1813 C CA . ALA B 1 45 ? -4.027 -6.043 -5.809 1 98.06 45 ALA B CA 1
ATOM 1814 C C . ALA B 1 45 ? -4.121 -4.656 -6.441 1 98.06 45 ALA B C 1
ATOM 1816 O O . ALA B 1 45 ? -4.207 -3.648 -5.738 1 98.06 45 ALA B O 1
ATOM 1817 N N . LYS B 1 46 ? -4.055 -4.641 -7.715 1 97.5 46 LYS B N 1
ATOM 1818 C CA . LYS B 1 46 ? -4.242 -3.406 -8.469 1 97.5 46 LYS B CA 1
ATOM 1819 C C . LYS B 1 46 ? -4.984 -3.67 -9.781 1 97.5 46 LYS B C 1
ATOM 1821 O O . LYS B 1 46 ? -4.781 -4.707 -10.414 1 97.5 46 LYS B O 1
ATOM 1826 N N . PRO B 1 47 ? -5.863 -2.729 -10.141 1 97.56 47 PRO B N 1
ATOM 1827 C CA . PRO B 1 47 ? -6.418 -2.826 -11.492 1 97.56 47 PRO B CA 1
ATOM 1828 C C . PRO B 1 47 ? -5.387 -2.527 -12.578 1 97.56 47 PRO B C 1
ATOM 1830 O O . PRO B 1 47 ? -4.504 -1.686 -12.383 1 97.56 47 PRO B O 1
ATOM 1833 N N . THR B 1 48 ? -5.48 -3.258 -13.664 1 98.06 48 THR B N 1
ATOM 1834 C CA . THR B 1 48 ? -4.559 -3.035 -14.773 1 98.06 48 THR B CA 1
ATOM 1835 C C . THR B 1 48 ? -5.312 -2.979 -16.094 1 98.06 48 THR B C 1
ATOM 1837 O O . THR B 1 48 ? -6.375 -3.588 -16.234 1 98.06 48 THR B O 1
ATOM 1840 N N . ARG B 1 49 ? -4.75 -2.219 -17 1 97.56 49 ARG B N 1
ATOM 1841 C CA . ARG B 1 49 ? -5.355 -2.127 -18.328 1 97.56 49 ARG B CA 1
ATOM 1842 C C . ARG B 1 49 ? -5.004 -3.346 -19.172 1 97.56 49 ARG B C 1
ATOM 1844 O O . ARG B 1 49 ? -5.797 -3.777 -20.016 1 97.56 49 ARG B O 1
ATOM 1851 N N . THR B 1 50 ? -3.791 -3.873 -18.969 1 96.88 50 THR B N 1
ATOM 1852 C CA . THR B 1 50 ? -3.279 -5.02 -19.703 1 96.88 50 THR B CA 1
ATOM 1853 C C . THR B 1 50 ? -2.775 -6.098 -18.75 1 96.88 50 THR B C 1
ATOM 1855 O O . THR B 1 50 ? -2.727 -5.887 -17.531 1 96.88 50 THR B O 1
ATOM 1858 N N . ASN B 1 51 ? -2.518 -7.23 -19.266 1 96.38 51 ASN B N 1
ATOM 1859 C CA . ASN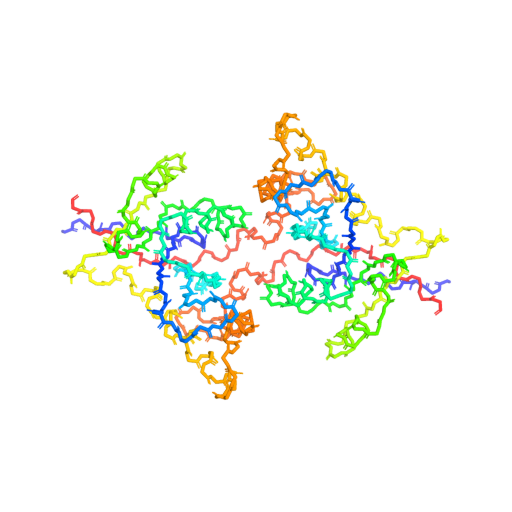 B 1 51 ? -1.989 -8.328 -18.469 1 96.38 51 ASN B CA 1
ATOM 1860 C C . ASN B 1 51 ? -0.633 -8.797 -18.984 1 96.38 51 ASN B C 1
ATOM 1862 O O . ASN B 1 51 ? -0.391 -10 -19.094 1 96.38 51 ASN B O 1
ATOM 1866 N N . ASP B 1 52 ? 0.227 -7.84 -19.219 1 95.75 52 ASP B N 1
ATOM 1867 C CA . ASP B 1 52 ? 1.521 -8.188 -19.812 1 95.75 52 ASP B CA 1
ATOM 1868 C C . ASP B 1 52 ? 2.605 -8.25 -18.734 1 95.75 52 ASP B C 1
ATOM 1870 O O . ASP B 1 52 ? 2.377 -7.859 -17.594 1 95.75 52 ASP B O 1
ATOM 1874 N N . ALA B 1 53 ? 3.783 -8.633 -19.141 1 96.44 53 ALA B N 1
ATOM 1875 C CA . ALA B 1 53 ? 4.918 -8.867 -18.25 1 96.44 53 ALA B CA 1
ATOM 1876 C C . ALA B 1 53 ? 5.348 -7.578 -17.562 1 96.44 53 ALA B C 1
ATOM 1878 O O . ALA B 1 53 ? 5.727 -7.594 -16.391 1 96.44 53 ALA B O 1
ATOM 1879 N N . ARG B 1 54 ? 5.262 -6.539 -18.25 1 95.88 54 ARG B N 1
ATOM 1880 C CA . ARG B 1 54 ? 5.707 -5.258 -17.703 1 95.88 54 ARG B CA 1
ATOM 1881 C C . ARG B 1 54 ? 4.879 -4.867 -16.484 1 95.88 54 ARG B C 1
ATOM 1883 O O . ARG B 1 54 ? 5.43 -4.43 -15.461 1 95.88 54 ARG B O 1
ATOM 1890 N N . VAL B 1 55 ? 3.598 -5.059 -16.625 1 96.94 55 VAL B N 1
ATOM 1891 C CA . VAL B 1 55 ? 2.699 -4.719 -15.523 1 96.94 55 VAL B CA 1
ATOM 1892 C C . VAL B 1 55 ? 3.008 -5.59 -14.312 1 96.94 55 VAL B C 1
ATOM 1894 O O . VAL B 1 55 ? 2.986 -5.113 -13.172 1 96.94 55 VAL B O 1
ATOM 1897 N N . VAL B 1 56 ? 3.371 -6.809 -14.547 1 98.12 56 VAL B N 1
ATOM 1898 C CA . VAL B 1 56 ? 3.65 -7.758 -13.477 1 98.12 56 VAL B CA 1
ATOM 1899 C C . VAL B 1 56 ? 4.93 -7.352 -12.75 1 98.12 56 VAL B C 1
ATOM 1901 O O . VAL B 1 56 ? 4.945 -7.258 -11.516 1 98.12 56 VAL B O 1
ATOM 1904 N N . VAL B 1 57 ? 5.969 -7.07 -13.484 1 97.5 57 VAL B N 1
ATOM 1905 C CA . VAL B 1 57 ? 7.273 -6.738 -12.922 1 97.5 57 VAL B CA 1
ATOM 1906 C C . VAL B 1 57 ? 7.168 -5.453 -12.102 1 97.5 57 VAL B C 1
ATOM 1908 O O . VAL B 1 57 ? 7.68 -5.383 -10.984 1 97.5 57 VAL B O 1
ATOM 1911 N N . ASP B 1 58 ? 6.473 -4.512 -12.656 1 96.19 58 ASP B N 1
ATOM 1912 C CA . ASP B 1 58 ? 6.281 -3.248 -11.953 1 96.19 58 ASP B CA 1
ATOM 1913 C C . ASP B 1 58 ? 5.496 -3.453 -10.664 1 96.19 58 ASP B C 1
ATOM 1915 O O . ASP B 1 58 ? 5.816 -2.854 -9.633 1 96.19 58 ASP B O 1
ATOM 1919 N N . PHE B 1 59 ? 4.531 -4.223 -10.758 1 97.44 59 PHE B N 1
ATOM 1920 C CA . PHE B 1 59 ? 3.672 -4.508 -9.617 1 97.44 59 PHE B CA 1
ATOM 1921 C C . PHE B 1 59 ? 4.457 -5.195 -8.508 1 97.44 59 PHE B C 1
ATOM 1923 O O . PHE B 1 59 ? 4.355 -4.816 -7.34 1 97.44 59 PHE B O 1
ATOM 1930 N N . ILE B 1 60 ? 5.246 -6.188 -8.797 1 97.81 60 ILE B N 1
ATOM 1931 C CA . ILE B 1 60 ? 6.031 -6.93 -7.82 1 97.81 60 ILE B CA 1
ATOM 1932 C C . ILE B 1 60 ? 7.023 -5.996 -7.137 1 97.81 60 ILE B C 1
ATOM 1934 O O . ILE B 1 60 ? 7.145 -6.004 -5.906 1 97.81 60 ILE B O 1
ATOM 1938 N N . ARG B 1 61 ? 7.621 -5.184 -7.867 1 95.31 61 ARG B N 1
ATOM 1939 C CA . ARG B 1 61 ? 8.602 -4.258 -7.305 1 95.31 61 ARG B CA 1
ATOM 1940 C C . ARG B 1 61 ? 7.934 -3.242 -6.387 1 95.31 61 ARG B C 1
ATOM 1942 O O . ARG B 1 61 ? 8.336 -3.078 -5.234 1 95.31 61 ARG B O 1
ATOM 1949 N N . SER B 1 62 ? 6.875 -2.646 -6.844 1 94.38 62 SER B N 1
ATOM 1950 C CA . SER B 1 62 ? 6.285 -1.498 -6.164 1 94.38 62 SER B CA 1
ATOM 1951 C C . SER B 1 62 ? 5.355 -1.938 -5.039 1 94.38 62 SER B C 1
ATOM 1953 O O . SER B 1 62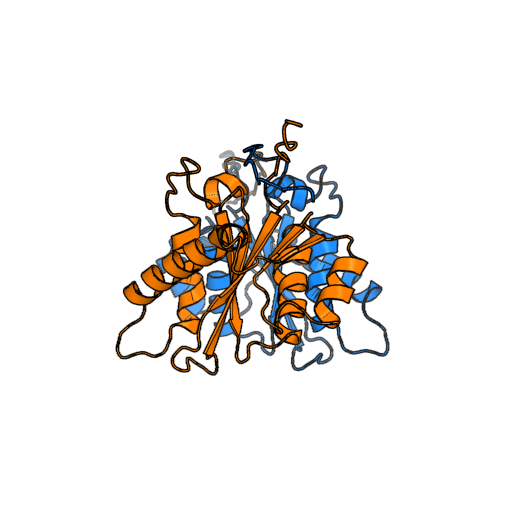 ? 5.293 -1.295 -3.99 1 94.38 62 SER B O 1
ATOM 1955 N N . HIS B 1 63 ? 4.641 -3.041 -5.266 1 94.94 63 HIS B N 1
ATOM 1956 C CA . HIS B 1 63 ? 3.578 -3.398 -4.336 1 94.94 63 HIS B CA 1
ATOM 1957 C C . HIS B 1 63 ? 4.008 -4.539 -3.418 1 94.94 63 HIS B C 1
ATOM 1959 O O . HIS B 1 63 ? 3.312 -4.859 -2.449 1 94.94 63 HIS B O 1
ATOM 1965 N N . LEU B 1 64 ? 5.125 -5.113 -3.74 1 96.19 64 LEU B N 1
ATOM 1966 C CA . LEU B 1 64 ? 5.562 -6.23 -2.91 1 96.19 64 LEU B CA 1
ATOM 1967 C C . LEU B 1 64 ? 6.93 -5.949 -2.301 1 96.19 64 LEU B C 1
ATOM 1969 O O . LEU B 1 64 ? 7.043 -5.707 -1.096 1 96.19 64 LEU B O 1
ATOM 1973 N N . PHE B 1 65 ? 7.98 -5.727 -3.145 1 96.5 65 PHE B N 1
ATOM 1974 C CA . PHE B 1 65 ? 9.336 -5.57 -2.641 1 96.5 65 PHE B CA 1
ATOM 1975 C C . PHE B 1 65 ? 9.469 -4.301 -1.808 1 96.5 65 PHE B C 1
ATOM 1977 O O . PHE B 1 65 ? 9.984 -4.336 -0.688 1 96.5 65 PHE B O 1
ATOM 1984 N N . CYS B 1 66 ? 8.906 -3.213 -2.258 1 94.88 66 CYS B N 1
ATOM 1985 C CA . CYS B 1 66 ? 9.094 -1.914 -1.623 1 94.88 66 CYS B CA 1
ATOM 1986 C C . CYS B 1 66 ? 8.07 -1.696 -0.515 1 94.88 66 CYS B C 1
ATOM 1988 O O . CYS B 1 66 ? 8.031 -0.631 0.103 1 94.88 66 CYS B O 1
ATOM 1990 N N . ARG B 1 67 ? 7.285 -2.676 -0.276 1 94.75 67 ARG B N 1
ATOM 1991 C CA . ARG B 1 67 ? 6.25 -2.482 0.732 1 94.75 67 ARG B CA 1
ATOM 1992 C C . ARG B 1 67 ? 6.43 -3.449 1.896 1 94.75 67 ARG B C 1
ATOM 1994 O O . ARG B 1 67 ? 6.242 -3.076 3.057 1 94.75 67 ARG B O 1
ATOM 2001 N N . PHE B 1 68 ? 6.746 -4.621 1.6 1 94.94 68 PHE B N 1
ATOM 2002 C CA . PHE B 1 68 ? 6.867 -5.645 2.633 1 94.94 68 PHE B CA 1
ATOM 2003 C C . PHE B 1 68 ? 8.312 -6.117 2.754 1 94.94 68 PHE B C 1
ATOM 2005 O O . PHE B 1 68 ? 8.953 -5.914 3.787 1 94.94 68 PHE B O 1
ATOM 2012 N N . ARG B 1 69 ? 8.844 -6.727 1.791 1 93.88 69 ARG B N 1
ATOM 2013 C CA . ARG B 1 69 ? 10.219 -7.188 1.649 1 93.88 69 ARG B CA 1
ATOM 2014 C C . ARG B 1 69 ? 10.367 -8.109 0.445 1 93.88 69 ARG B C 1
ATOM 2016 O O . ARG B 1 69 ? 9.375 -8.539 -0.142 1 93.88 69 ARG B O 1
ATOM 2023 N N . VAL B 1 70 ? 11.594 -8.344 0.076 1 96.25 70 VAL B N 1
ATOM 2024 C CA . VAL B 1 70 ? 11.852 -9.336 -0.957 1 96.25 70 VAL B CA 1
ATOM 2025 C C . VAL B 1 70 ? 11.531 -10.734 -0.421 1 96.25 70 VAL B C 1
ATOM 2027 O O . VAL B 1 70 ? 12.117 -11.172 0.571 1 96.25 70 VAL B O 1
ATOM 2030 N N . PRO B 1 71 ? 10.594 -11.406 -1.052 1 95.81 71 PRO B N 1
ATOM 2031 C CA . PRO B 1 71 ? 10.219 -12.734 -0.558 1 95.81 71 PRO B CA 1
ATOM 2032 C C . PRO B 1 71 ? 11.234 -13.812 -0.937 1 95.81 71 PRO B C 1
ATOM 2034 O O . PRO B 1 71 ? 12.109 -13.57 -1.77 1 95.81 71 PRO B O 1
ATOM 2037 N N . ARG B 1 72 ? 11.008 -14.945 -0.289 1 94.56 72 ARG B N 1
ATOM 2038 C CA . ARG B 1 72 ? 11.805 -16.109 -0.648 1 94.56 72 ARG B CA 1
ATOM 2039 C C . ARG B 1 72 ? 11.344 -16.703 -1.973 1 94.56 72 ARG B C 1
ATOM 2041 O O . ARG B 1 72 ? 12.164 -17.172 -2.773 1 94.56 72 ARG B O 1
ATOM 2048 N N . ALA B 1 73 ? 10.016 -16.656 -2.162 1 94.62 73 ALA B N 1
ATOM 2049 C CA . ALA B 1 73 ? 9.5 -17.297 -3.367 1 94.62 73 ALA B CA 1
ATOM 2050 C C . ALA B 1 73 ? 8.188 -16.641 -3.809 1 94.62 73 ALA B C 1
ATOM 2052 O O . ALA B 1 73 ? 7.445 -16.109 -2.982 1 94.62 73 ALA B O 1
ATOM 2053 N N . ILE B 1 74 ? 7.965 -16.734 -5.082 1 95.75 74 ILE B N 1
ATOM 2054 C CA . ILE B 1 74 ? 6.695 -16.359 -5.695 1 95.75 74 ILE B CA 1
ATOM 2055 C C . ILE B 1 74 ? 6.141 -17.531 -6.5 1 95.75 74 ILE B C 1
ATOM 2057 O O . ILE B 1 74 ? 6.875 -18.188 -7.246 1 95.75 74 ILE B O 1
ATOM 2061 N N . VAL B 1 75 ? 4.879 -17.797 -6.289 1 93.75 75 VAL B N 1
ATOM 2062 C CA . VAL B 1 75 ? 4.207 -18.922 -6.949 1 93.75 75 VAL B CA 1
ATOM 2063 C C . VAL B 1 75 ? 3.24 -18.391 -8 1 93.75 75 VAL B C 1
ATOM 2065 O O . VAL B 1 75 ? 2.434 -17.5 -7.723 1 93.75 75 VAL B O 1
ATOM 2068 N N . SER B 1 76 ? 3.328 -18.859 -9.234 1 93.88 76 SER B N 1
ATOM 2069 C CA . SER B 1 76 ? 2.404 -18.484 -10.297 1 93.88 76 SER B CA 1
ATOM 2070 C C . SER B 1 76 ? 2.08 -19.672 -11.203 1 93.88 76 SER B C 1
ATOM 2072 O O . SER B 1 76 ? 2.664 -20.734 -11.062 1 93.88 76 SER B O 1
ATOM 2074 N N . ASP B 1 77 ? 1.13 -19.484 -12.078 1 90.5 77 ASP B N 1
ATOM 2075 C CA . ASP B 1 77 ? 0.914 -20.469 -13.133 1 90.5 77 ASP B CA 1
ATOM 2076 C C . ASP B 1 77 ? 1.903 -20.266 -14.281 1 90.5 77 ASP B C 1
ATOM 2078 O O . ASP B 1 77 ? 2.846 -19.484 -14.164 1 90.5 77 ASP B O 1
ATOM 2082 N N . GLN B 1 78 ? 1.689 -20.969 -15.367 1 91.31 78 GLN B N 1
ATOM 2083 C CA . GLN B 1 78 ? 2.666 -20.969 -16.453 1 91.31 78 GLN B CA 1
ATOM 2084 C C . GLN B 1 78 ? 2.32 -19.906 -17.5 1 91.31 78 GLN B C 1
ATOM 2086 O O . GLN B 1 78 ? 2.793 -19.984 -18.641 1 91.31 78 GLN B O 1
ATOM 2091 N N . GLY B 1 79 ? 1.554 -19.016 -17.156 1 90.75 79 GLY B N 1
ATOM 2092 C CA . GLY B 1 79 ? 1.221 -17.984 -18.141 1 90.75 79 GLY B CA 1
ATOM 2093 C C . GLY B 1 79 ? 2.422 -17.172 -18.578 1 90.75 79 GLY B C 1
ATOM 2094 O O . GLY B 1 79 ? 3.301 -16.859 -17.766 1 90.75 79 GLY B O 1
ATOM 2095 N N . THR B 1 80 ? 2.424 -16.734 -19.766 1 93 80 THR B N 1
ATOM 2096 C CA . THR B 1 80 ? 3.559 -16.031 -20.344 1 93 80 THR B CA 1
ATOM 2097 C C . THR B 1 80 ? 3.754 -14.68 -19.672 1 93 80 THR B C 1
ATOM 2099 O O . THR B 1 80 ? 4.852 -14.117 -19.703 1 93 80 THR B O 1
ATOM 2102 N N . HIS B 1 81 ? 2.721 -14.227 -19.125 1 93.88 81 HIS B N 1
ATOM 2103 C CA . HIS B 1 81 ? 2.836 -12.961 -18.406 1 93.88 81 HIS B CA 1
ATOM 2104 C C . HIS B 1 81 ? 3.656 -13.125 -17.141 1 93.88 81 HIS B C 1
ATOM 2106 O O . HIS B 1 81 ? 4.191 -12.148 -16.609 1 93.88 81 HIS B O 1
ATOM 2112 N N . PHE B 1 82 ? 3.844 -14.32 -16.625 1 95.62 82 PHE B N 1
ATOM 2113 C CA . PHE B 1 82 ? 4.641 -14.602 -15.43 1 95.62 82 PHE B CA 1
ATOM 2114 C C . PHE B 1 82 ? 5.957 -15.266 -15.805 1 95.62 82 PHE B C 1
ATOM 2116 O O . PHE B 1 82 ? 6.953 -15.125 -15.094 1 95.62 82 PHE B O 1
ATOM 2123 N N . CYS B 1 83 ? 5.887 -16 -16.828 1 95.25 83 CYS B N 1
ATOM 2124 C CA . CYS B 1 83 ? 7.066 -16.719 -17.297 1 95.25 83 CYS B CA 1
ATOM 2125 C C . CYS B 1 83 ? 7.68 -16.047 -18.516 1 95.25 83 CYS B C 1
ATOM 2127 O O . CYS B 1 83 ? 7.332 -16.375 -19.656 1 95.25 83 CYS B O 1
ATOM 2129 N N . ASN B 1 84 ? 8.547 -15.203 -18.328 1 96.38 84 ASN B N 1
ATOM 2130 C CA . ASN B 1 84 ? 9.211 -14.414 -19.359 1 96.38 84 ASN B CA 1
ATOM 2131 C C . ASN B 1 84 ? 10.57 -13.906 -18.891 1 96.38 84 ASN B C 1
ATOM 2133 O O . ASN B 1 84 ? 10.945 -14.102 -17.734 1 96.38 84 ASN B O 1
ATOM 2137 N N . ARG B 1 85 ? 11.242 -13.258 -19.734 1 97.19 85 ARG B N 1
ATOM 2138 C CA . ARG B 1 85 ? 12.609 -12.836 -19.469 1 97.19 85 ARG B CA 1
ATOM 2139 C C . ARG B 1 85 ? 12.648 -11.742 -18.422 1 97.19 85 ARG B C 1
ATOM 2141 O O . ARG B 1 85 ? 13.547 -11.711 -17.578 1 97.19 85 ARG B O 1
ATOM 2148 N N . SER B 1 86 ? 11.695 -10.828 -18.484 1 97.06 86 SER B N 1
ATOM 2149 C CA . SER B 1 86 ? 11.664 -9.711 -17.547 1 97.06 86 SER B CA 1
ATOM 2150 C C . SER B 1 86 ? 11.43 -10.195 -16.109 1 97.06 86 SER B C 1
ATOM 2152 O O . SER B 1 86 ? 12.086 -9.734 -15.18 1 97.06 86 SER B O 1
ATOM 2154 N N . MET B 1 87 ? 10.555 -11.109 -15.984 1 97.38 87 MET B N 1
ATOM 2155 C CA . MET B 1 87 ? 10.273 -11.703 -14.68 1 97.38 87 MET B CA 1
ATOM 2156 C C . MET B 1 87 ? 11.484 -12.469 -14.172 1 97.38 87 MET B C 1
ATOM 2158 O O . MET B 1 87 ? 11.883 -12.312 -13.016 1 97.38 87 MET B O 1
ATOM 2162 N N . LYS B 1 88 ? 12.047 -13.203 -14.992 1 97.44 88 LYS B N 1
ATOM 2163 C CA . LYS B 1 88 ? 13.227 -13.984 -14.633 1 97.44 88 LYS B CA 1
ATOM 2164 C C . LYS B 1 88 ? 14.367 -13.07 -14.18 1 97.44 88 LYS B C 1
ATOM 2166 O O . LYS B 1 88 ? 15.023 -13.352 -13.172 1 97.44 88 LYS B O 1
ATOM 2171 N N . ALA B 1 89 ? 14.57 -12.055 -14.898 1 97.62 89 ALA B N 1
ATOM 2172 C CA . ALA B 1 89 ? 15.641 -11.109 -14.57 1 97.62 89 ALA B CA 1
ATOM 2173 C C . ALA B 1 89 ? 15.391 -10.453 -13.219 1 97.62 89 ALA B C 1
ATOM 2175 O O . ALA B 1 89 ? 16.312 -10.312 -12.414 1 97.62 89 ALA B O 1
ATOM 2176 N N . LEU B 1 90 ? 14.148 -10.062 -12.992 1 96.81 90 LEU B N 1
ATOM 2177 C CA . LEU B 1 90 ? 13.789 -9.422 -11.734 1 96.81 90 LEU B CA 1
ATOM 2178 C C . LEU B 1 90 ? 14.023 -10.375 -10.555 1 96.81 90 LEU B C 1
ATOM 2180 O O . LEU B 1 90 ? 14.664 -10 -9.57 1 96.81 90 LEU B O 1
ATOM 2184 N N . LEU B 1 91 ? 13.5 -11.555 -10.656 1 97.69 91 LEU B N 1
ATOM 2185 C CA . LEU B 1 91 ? 13.586 -12.508 -9.555 1 97.69 91 LEU B CA 1
ATOM 2186 C C . LEU B 1 91 ? 15.031 -12.922 -9.305 1 97.69 91 LEU B C 1
ATOM 2188 O O . LEU B 1 91 ? 15.453 -13.07 -8.156 1 97.69 91 LEU B O 1
ATOM 2192 N N . LYS B 1 92 ? 15.812 -13.078 -10.336 1 97.19 92 LYS B N 1
ATOM 2193 C CA . LYS B 1 92 ? 17.234 -13.414 -10.211 1 97.19 92 LYS B CA 1
ATOM 2194 C C . LYS B 1 92 ? 18 -12.297 -9.516 1 97.19 92 LYS B C 1
ATOM 2196 O O . LYS B 1 92 ? 18.828 -12.555 -8.633 1 97.19 92 LYS B O 1
ATOM 2201 N N . LYS B 1 93 ? 17.719 -11.102 -9.898 1 96.38 93 LYS B N 1
ATOM 2202 C CA . LYS B 1 93 ? 18.391 -9.945 -9.328 1 96.38 93 LYS B CA 1
ATOM 2203 C C . LYS B 1 93 ? 18.25 -9.906 -7.805 1 96.38 93 LYS B C 1
ATOM 2205 O O . LYS B 1 93 ? 19.172 -9.516 -7.094 1 96.38 93 LYS B O 1
ATOM 2210 N N . TYR B 1 94 ? 17.094 -10.344 -7.363 1 96.69 94 TYR B N 1
ATOM 2211 C CA . TYR B 1 94 ? 16.797 -10.203 -5.945 1 96.69 94 TYR B CA 1
ATOM 2212 C C . TYR B 1 94 ? 16.875 -11.555 -5.234 1 96.69 94 TYR B C 1
ATOM 2214 O O . TYR B 1 94 ? 16.578 -11.648 -4.043 1 96.69 94 TYR B O 1
ATOM 2222 N N . GLY B 1 95 ? 17.172 -12.586 -5.918 1 96.75 95 GLY B N 1
ATOM 2223 C CA . GLY B 1 95 ? 17.344 -13.906 -5.328 1 96.75 95 GLY B CA 1
ATOM 2224 C C . GLY B 1 95 ? 16.031 -14.555 -4.934 1 96.75 95 GLY B C 1
ATOM 2225 O O . GLY B 1 95 ? 15.961 -15.258 -3.922 1 96.75 95 GLY B O 1
ATOM 2226 N N . VAL B 1 96 ? 14.969 -14.289 -5.668 1 96.88 96 VAL B N 1
ATOM 2227 C CA . VAL B 1 96 ? 13.656 -14.852 -5.379 1 96.88 96 VAL B CA 1
ATOM 2228 C C . VAL B 1 96 ? 13.438 -16.109 -6.203 1 96.88 96 VAL B C 1
ATOM 2230 O O . VAL B 1 96 ? 13.703 -16.125 -7.41 1 96.88 96 VAL B O 1
ATOM 2233 N N . VAL B 1 97 ? 12.945 -17.172 -5.594 1 95.56 97 VAL B N 1
ATOM 2234 C CA . VAL B 1 97 ? 12.641 -18.406 -6.301 1 95.56 97 VAL B CA 1
ATOM 2235 C C . VAL B 1 97 ? 11.266 -18.312 -6.953 1 95.56 97 VAL B C 1
ATOM 2237 O O . VAL B 1 97 ? 10.297 -17.906 -6.312 1 95.56 97 VAL B O 1
ATOM 2240 N N . HIS B 1 98 ? 11.266 -18.625 -8.203 1 94.94 98 HIS B N 1
ATOM 2241 C CA . HIS B 1 98 ? 9.992 -18.688 -8.914 1 94.94 98 HIS B CA 1
ATOM 2242 C C . HIS B 1 98 ? 9.438 -20.109 -8.93 1 94.94 98 HIS B C 1
ATOM 2244 O O . HIS B 1 98 ? 10.023 -21 -9.555 1 94.94 98 HIS B O 1
ATOM 2250 N N . LYS B 1 99 ? 8.375 -20.297 -8.266 1 91.81 99 LYS B N 1
ATOM 2251 C CA . LYS B 1 99 ? 7.703 -21.594 -8.281 1 91.81 99 LYS B CA 1
ATOM 2252 C C . LYS B 1 99 ? 6.527 -21.594 -9.258 1 91.81 99 LYS B C 1
ATOM 2254 O O . LYS B 1 99 ? 5.551 -20.875 -9.055 1 91.81 99 LYS B O 1
ATOM 2259 N N . ILE B 1 100 ? 6.629 -22.375 -10.219 1 90.44 100 ILE B N 1
ATOM 2260 C CA . ILE B 1 100 ? 5.605 -22.422 -11.258 1 90.44 100 ILE B CA 1
ATOM 2261 C C . ILE B 1 100 ? 4.707 -23.625 -11.062 1 90.44 100 ILE B C 1
ATOM 2263 O O . ILE B 1 100 ? 5.195 -24.766 -10.938 1 90.44 100 ILE B O 1
ATOM 2267 N N . SER B 1 101 ? 3.416 -23.328 -11.016 1 83.75 101 SER B N 1
ATOM 2268 C CA . SER B 1 101 ? 2.461 -24.422 -10.867 1 83.75 101 SER B CA 1
ATOM 2269 C C . SER B 1 101 ? 2.209 -25.125 -12.195 1 83.75 101 SER B C 1
ATOM 2271 O O . SER B 1 101 ? 2.207 -24.484 -13.25 1 83.75 101 SER B O 1
ATOM 2273 N N . THR B 1 102 ? 2.248 -26.484 -12.203 1 75 102 THR B N 1
ATOM 2274 C CA . THR B 1 102 ? 1.989 -27.281 -13.398 1 75 102 THR B CA 1
ATOM 2275 C C . THR B 1 102 ? 0.605 -27.906 -13.336 1 75 102 THR B C 1
ATOM 2277 O O . THR B 1 102 ? 0.038 -28.078 -12.258 1 75 102 THR B O 1
ATOM 2280 N N . PRO B 1 103 ? -0.027 -28.062 -14.609 1 65 103 PRO B N 1
ATOM 2281 C CA . PRO B 1 103 ? -1.338 -28.719 -14.648 1 65 103 PRO B CA 1
ATOM 2282 C C . PRO B 1 103 ? -1.396 -29.969 -13.781 1 65 103 PRO B C 1
ATOM 2284 O O . PRO B 1 103 ? -2.457 -30.328 -13.266 1 65 103 PRO B O 1
ATOM 2287 N N . TYR B 1 104 ? -0.323 -30.641 -13.703 1 58.66 104 TYR B N 1
ATOM 2288 C CA . TYR B 1 104 ? -0.324 -31.891 -12.961 1 58.66 104 TYR B CA 1
ATOM 2289 C C . TYR B 1 104 ? -0.213 -31.641 -11.461 1 58.66 104 TYR B C 1
ATOM 2291 O O . TYR B 1 104 ? -0.545 -32.5 -10.656 1 58.66 104 TYR B O 1
ATOM 2299 N N . HIS B 1 105 ? 0.235 -30.531 -11.078 1 60.66 105 HIS B N 1
ATOM 2300 C CA . HIS B 1 105 ? 0.357 -30.141 -9.68 1 60.66 105 HIS B CA 1
ATOM 2301 C C . HIS B 1 105 ? -0.271 -28.766 -9.43 1 60.66 105 HIS B C 1
ATOM 2303 O O . HIS B 1 105 ? 0.438 -27.781 -9.18 1 60.66 105 HIS B O 1
ATOM 2309 N N . PRO B 1 106 ? -1.63 -28.703 -9.555 1 54.84 106 PRO B N 1
ATOM 2310 C CA . PRO B 1 106 ? -2.432 -27.484 -9.5 1 54.84 106 PRO B CA 1
ATOM 2311 C C . PRO B 1 106 ? -2.389 -26.812 -8.133 1 54.84 106 PRO B C 1
ATOM 2313 O O . PRO B 1 106 ? -2.703 -25.625 -8.016 1 54.84 106 PRO B O 1
ATOM 2316 N N . LYS B 1 107 ? -1.904 -27.562 -7.184 1 58.56 107 LYS B N 1
ATOM 2317 C CA . LYS B 1 107 ? -2.072 -27.109 -5.805 1 58.56 107 LYS B CA 1
ATOM 2318 C C . LYS B 1 107 ? -1.142 -25.938 -5.492 1 58.56 107 LYS B C 1
ATOM 2320 O O . LYS B 1 107 ? -1.411 -25.156 -4.586 1 58.56 107 LYS B O 1
ATOM 2325 N N . THR B 1 108 ? -0.181 -25.672 -6.457 1 60.81 108 THR B N 1
ATOM 2326 C CA . THR B 1 108 ? 0.805 -24.656 -6.09 1 60.81 108 THR B CA 1
ATOM 2327 C C . THR B 1 108 ? 0.221 -23.25 -6.234 1 60.81 108 THR B C 1
ATOM 2329 O O . THR B 1 108 ? 0.554 -22.359 -5.457 1 60.81 108 THR B O 1
ATOM 2332 N N . ASN B 1 109 ? -0.76 -23.078 -7.074 1 74.31 109 ASN B N 1
ATOM 2333 C CA . ASN B 1 109 ? -1.331 -21.75 -7.219 1 74.31 109 ASN B CA 1
ATOM 2334 C C . ASN B 1 109 ? -2.715 -21.656 -6.582 1 74.31 109 ASN B C 1
ATOM 2336 O O . ASN B 1 109 ? -3.496 -20.766 -6.91 1 74.31 109 ASN B O 1
ATOM 2340 N N . GLY B 1 110 ? -2.965 -22.578 -5.754 1 84.25 110 GLY B N 1
ATOM 2341 C CA . GLY B 1 110 ? -4.27 -22.688 -5.125 1 84.25 110 GLY B CA 1
ATOM 2342 C C . GLY B 1 110 ? -4.617 -21.5 -4.246 1 84.25 110 GLY B C 1
ATOM 2343 O O . GLY B 1 110 ? -5.758 -21.031 -4.25 1 84.25 110 GLY B O 1
ATOM 2344 N N . GLN B 1 111 ? -3.596 -20.922 -3.639 1 88 111 GLN B N 1
ATOM 2345 C CA . GLN B 1 111 ? -3.85 -19.797 -2.736 1 88 111 GLN B CA 1
ATOM 2346 C C . GLN B 1 111 ? -4.316 -18.562 -3.506 1 88 111 GLN B C 1
ATOM 2348 O O . GLN B 1 111 ? -5.238 -17.875 -3.074 1 88 111 GLN B O 1
ATOM 2353 N N . ALA B 1 112 ? -3.689 -18.266 -4.625 1 92.31 112 ALA B N 1
ATOM 2354 C CA . ALA B 1 112 ? -4.098 -17.125 -5.441 1 92.31 112 ALA B CA 1
ATOM 2355 C C . ALA B 1 112 ? -5.512 -17.312 -5.984 1 92.31 112 ALA B C 1
ATOM 2357 O O . ALA B 1 112 ? -6.293 -16.359 -6.043 1 92.31 112 ALA B O 1
ATOM 2358 N N . GLU B 1 113 ? -5.816 -18.578 -6.359 1 89.94 113 GLU B N 1
ATOM 2359 C CA . GLU B 1 113 ? -7.148 -18.891 -6.871 1 89.94 113 GLU B CA 1
ATOM 2360 C C . GLU B 1 113 ? -8.219 -18.656 -5.809 1 89.94 113 GLU B C 1
ATOM 2362 O O . GLU B 1 113 ? -9.281 -18.109 -6.094 1 89.94 113 GLU B O 1
ATOM 2367 N N . ILE B 1 114 ? -7.992 -19.062 -4.652 1 92 114 ILE B N 1
ATOM 2368 C CA . ILE B 1 114 ? -8.922 -18.875 -3.541 1 92 114 ILE B CA 1
ATOM 2369 C C . ILE B 1 114 ? -9.125 -17.375 -3.291 1 92 114 ILE B C 1
ATOM 2371 O O . ILE B 1 114 ? -10.258 -16.906 -3.182 1 92 114 ILE B O 1
ATOM 2375 N N . SER B 1 115 ? -8.047 -16.688 -3.254 1 94.94 115 SER B N 1
ATOM 2376 C CA . SER B 1 115 ? -8.109 -15.242 -3 1 94.94 115 SER B CA 1
ATOM 2377 C C . SER B 1 115 ? -8.852 -14.516 -4.113 1 94.94 115 SER B C 1
ATOM 2379 O O . SER B 1 115 ? -9.625 -13.594 -3.854 1 94.94 115 SER B O 1
ATOM 2381 N N . ASN B 1 116 ? -8.562 -14.945 -5.34 1 95.31 116 ASN B N 1
ATOM 2382 C CA . ASN B 1 116 ? -9.281 -14.367 -6.469 1 95.31 116 ASN B CA 1
ATOM 2383 C C . ASN B 1 116 ? -10.789 -14.547 -6.324 1 95.31 116 ASN B C 1
ATOM 2385 O O . ASN B 1 116 ? -11.555 -13.602 -6.539 1 95.31 116 ASN B O 1
ATOM 2389 N N . ARG B 1 117 ? -11.188 -15.68 -5.984 1 95.25 117 ARG B N 1
ATOM 2390 C CA . ARG B 1 117 ? -12.609 -15.969 -5.816 1 95.25 117 ARG B CA 1
ATOM 2391 C C . ARG B 1 117 ? -13.219 -15.125 -4.703 1 95.25 117 ARG B C 1
ATOM 2393 O O . ARG B 1 117 ? -14.312 -14.586 -4.852 1 95.25 117 ARG B O 1
ATOM 2400 N N . GLU B 1 118 ? -12.5 -15.031 -3.633 1 96.38 118 GLU B N 1
ATOM 2401 C CA . GLU B 1 118 ? -12.977 -14.25 -2.498 1 96.38 118 GLU B CA 1
ATOM 2402 C C . GLU B 1 118 ? -13.133 -12.773 -2.865 1 96.38 118 GLU B C 1
ATOM 2404 O O . GLU B 1 118 ? -14.156 -12.156 -2.561 1 96.38 118 GLU B O 1
ATOM 2409 N N . ILE B 1 119 ? -12.172 -12.219 -3.537 1 96.81 119 ILE B N 1
ATOM 2410 C CA . ILE B 1 119 ? -12.203 -10.812 -3.922 1 96.81 119 ILE B CA 1
ATOM 2411 C C . ILE B 1 119 ? -13.328 -10.578 -4.922 1 96.81 119 ILE B C 1
ATOM 2413 O O . ILE B 1 119 ? -14.055 -9.586 -4.828 1 96.81 119 ILE B O 1
ATOM 2417 N N . ASN B 1 120 ? -13.461 -11.5 -5.84 1 95.44 120 ASN B N 1
ATOM 2418 C CA . ASN B 1 120 ? -14.539 -11.391 -6.82 1 95.44 120 ASN B CA 1
ATOM 2419 C C . ASN B 1 120 ? -15.906 -11.391 -6.152 1 95.44 120 ASN B C 1
ATOM 2421 O O . ASN B 1 120 ? -16.781 -10.609 -6.523 1 95.44 120 ASN B O 1
ATOM 2425 N N . LYS B 1 121 ? -16.078 -12.258 -5.219 1 95.31 121 LYS B N 1
ATOM 2426 C CA . LYS B 1 121 ? -17.359 -12.328 -4.5 1 95.31 121 LYS B CA 1
ATOM 2427 C C . LYS B 1 121 ? -17.641 -11.016 -3.785 1 95.31 121 LYS B C 1
ATOM 2429 O O . LYS B 1 121 ? -18.781 -10.523 -3.809 1 95.31 121 LYS B O 1
ATOM 2434 N N . ILE B 1 122 ? -16.656 -10.469 -3.188 1 96.19 122 ILE B N 1
ATOM 2435 C CA . ILE B 1 122 ? -16.812 -9.203 -2.486 1 96.19 122 ILE B CA 1
ATOM 2436 C C . ILE B 1 122 ? -17.172 -8.102 -3.484 1 96.19 122 ILE B C 1
ATOM 2438 O O . ILE B 1 122 ? -18.094 -7.316 -3.254 1 96.19 122 ILE B O 1
ATOM 2442 N N . LEU B 1 123 ? -16.484 -8.055 -4.602 1 94.06 123 LEU B N 1
ATOM 2443 C CA . LEU B 1 123 ? -16.719 -7.043 -5.621 1 94.06 123 LEU B CA 1
ATOM 2444 C C . LEU B 1 123 ? -18.141 -7.148 -6.164 1 94.06 123 LEU B C 1
ATOM 2446 O O . LEU B 1 123 ? -18.797 -6.133 -6.402 1 94.06 123 LEU B O 1
ATOM 2450 N N . GLU B 1 124 ? -18.578 -8.352 -6.348 1 92.12 124 GLU B N 1
ATOM 2451 C CA . GLU B 1 124 ? -19.938 -8.57 -6.844 1 92.12 124 GLU B CA 1
ATOM 2452 C C . GLU B 1 124 ? -20.969 -7.996 -5.887 1 92.12 124 GLU B C 1
ATOM 2454 O O . GLU B 1 124 ? -22.016 -7.516 -6.316 1 92.12 124 GLU B O 1
ATOM 2459 N N . LYS B 1 125 ? -20.641 -8.039 -4.652 1 92 125 LYS B N 1
ATOM 2460 C CA . LYS B 1 125 ? -21.594 -7.582 -3.635 1 92 125 LYS B CA 1
ATOM 2461 C C . LYS B 1 125 ? -21.578 -6.059 -3.523 1 92 125 LYS B C 1
ATOM 2463 O O . LYS B 1 125 ? -22.594 -5.453 -3.191 1 92 125 LYS B O 1
ATOM 2468 N N . ILE B 1 126 ? -20.484 -5.41 -3.824 1 90.06 126 ILE B N 1
ATOM 2469 C CA . ILE B 1 126 ? -20.391 -3.99 -3.5 1 90.06 126 ILE B CA 1
ATOM 2470 C C . ILE B 1 126 ? -20.5 -3.164 -4.781 1 90.06 126 ILE B C 1
ATOM 2472 O O . ILE B 1 126 ? -20.688 -1.947 -4.727 1 90.06 126 ILE B O 1
ATOM 2476 N N . VAL B 1 127 ? -20.312 -3.734 -5.887 1 85.19 127 VAL B N 1
ATOM 2477 C CA . VAL B 1 127 ? -20.406 -3.033 -7.164 1 85.19 127 VAL B CA 1
ATOM 2478 C C . VAL B 1 127 ? -21.875 -3.018 -7.625 1 85.19 127 VAL B C 1
ATOM 2480 O O . VAL B 1 127 ? -22.547 -4.047 -7.594 1 85.19 127 VAL B O 1
ATOM 2483 N N . GLN B 1 128 ? -22.266 -1.802 -7.941 1 80.06 128 GLN B N 1
ATOM 2484 C CA . GLN B 1 128 ? -23.625 -1.68 -8.461 1 80.06 128 GLN B CA 1
ATOM 2485 C C . GLN B 1 128 ? -23.734 -2.248 -9.875 1 80.06 128 GLN B C 1
ATOM 2487 O O . GLN B 1 128 ? -22.859 -2.018 -10.703 1 80.06 128 GLN B O 1
ATOM 2492 N N . PRO B 1 129 ? -24.766 -3.064 -10.023 1 71.44 129 PRO B N 1
ATOM 2493 C CA . PRO B 1 129 ? -24.938 -3.744 -11.312 1 71.44 129 PRO B CA 1
ATOM 2494 C C . PRO B 1 129 ? -24.906 -2.779 -12.5 1 71.44 129 PRO B C 1
ATOM 2496 O O . PRO B 1 129 ? -24.391 -3.123 -13.562 1 71.44 129 PRO B O 1
ATOM 2499 N N . ASN B 1 130 ? -25.344 -1.655 -12.312 1 73.38 130 ASN B N 1
ATOM 2500 C CA . ASN B 1 130 ? -25.469 -0.728 -13.438 1 73.38 130 ASN B CA 1
ATOM 2501 C C . ASN B 1 130 ? -24.219 0.141 -13.57 1 73.38 130 ASN B C 1
ATOM 2503 O O . ASN B 1 130 ? -24.094 0.919 -14.523 1 73.38 130 ASN B O 1
ATOM 2507 N N . ARG B 1 131 ? -23.344 -0.106 -12.648 1 71.19 131 ARG B N 1
ATOM 2508 C CA . ARG B 1 131 ? -22.141 0.716 -12.703 1 71.19 131 ARG B CA 1
ATOM 2509 C C . ARG B 1 131 ? -20.891 -0.145 -12.906 1 71.19 131 ARG B C 1
ATOM 2511 O O . ARG B 1 131 ? -20.781 -1.229 -12.328 1 71.19 131 ARG B O 1
ATOM 2518 N N . LYS B 1 132 ? -20.188 0.075 -14 1 83.69 132 LYS B N 1
ATOM 2519 C CA . LYS B 1 132 ? -18.922 -0.614 -14.281 1 83.69 132 LYS B CA 1
ATOM 2520 C C . LYS B 1 132 ? -17.766 0.029 -13.539 1 83.69 132 LYS B C 1
ATOM 2522 O O . LYS B 1 132 ? -16.781 0.449 -14.148 1 83.69 132 LYS B O 1
ATOM 2527 N N . ASP B 1 133 ? -17.938 0.073 -12.094 1 91.94 133 ASP B N 1
ATOM 2528 C CA . ASP B 1 133 ? -16.938 0.837 -11.344 1 91.94 133 ASP B CA 1
ATOM 2529 C C . ASP B 1 133 ? -16.141 -0.068 -10.414 1 91.94 133 ASP B C 1
ATOM 2531 O O . ASP B 1 133 ? -15.734 0.354 -9.328 1 91.94 133 ASP B O 1
ATOM 2535 N N . TRP B 1 134 ? -15.945 -1.378 -10.844 1 94.56 134 TRP B N 1
ATOM 2536 C CA . TRP B 1 134 ? -15.258 -2.334 -9.984 1 94.56 134 TRP B CA 1
ATOM 2537 C C . TRP B 1 134 ? -13.844 -1.854 -9.656 1 94.56 134 TRP B C 1
ATOM 2539 O O . TRP B 1 134 ? -13.328 -2.123 -8.57 1 94.56 134 TRP B O 1
ATOM 2549 N N . SER B 1 135 ? -13.234 -1.161 -10.562 1 95.12 135 SER B N 1
ATOM 2550 C CA . SER B 1 135 ? -11.852 -0.733 -10.344 1 95.12 135 SER B CA 1
ATOM 2551 C C . SER B 1 135 ? -11.766 0.287 -9.211 1 95.12 135 SER B C 1
ATOM 2553 O O . SER B 1 135 ? -10.82 0.273 -8.43 1 95.12 135 SER B O 1
ATOM 2555 N N . ASN B 1 136 ? -12.812 1.087 -9.062 1 92.31 136 ASN B N 1
ATOM 2556 C CA . ASN B 1 136 ? -12.844 2.102 -8.016 1 92.31 136 ASN B CA 1
ATOM 2557 C C . ASN B 1 136 ? -13.219 1.5 -6.664 1 92.31 136 ASN B C 1
ATOM 2559 O O . ASN B 1 136 ? -12.992 2.119 -5.621 1 92.31 136 ASN B O 1
ATOM 2563 N N . ARG B 1 137 ? -13.742 0.295 -6.688 1 94.44 137 ARG B N 1
ATOM 2564 C CA . ARG B 1 137 ? -14.211 -0.336 -5.457 1 94.44 137 ARG B CA 1
ATOM 2565 C C . ARG B 1 137 ? -13.234 -1.411 -4.988 1 94.44 137 ARG B C 1
ATOM 2567 O O . ARG B 1 137 ? -13.453 -2.037 -3.947 1 94.44 137 ARG B O 1
ATOM 2574 N N . LEU B 1 138 ? -12.172 -1.566 -5.707 1 96.62 138 LEU B N 1
ATOM 2575 C CA . LEU B 1 138 ? -11.227 -2.633 -5.395 1 96.62 138 LEU B CA 1
ATOM 2576 C C . LEU B 1 138 ? -10.617 -2.434 -4.012 1 96.62 138 LEU B C 1
ATOM 2578 O O . LEU B 1 138 ? -10.461 -3.393 -3.25 1 96.62 138 LEU B O 1
ATOM 2582 N N . ASP B 1 139 ? -10.328 -1.176 -3.684 1 96.06 139 ASP B N 1
ATOM 2583 C CA . ASP B 1 139 ? -9.727 -0.903 -2.381 1 96.06 139 ASP B CA 1
ATOM 2584 C C . ASP B 1 139 ? -10.672 -1.288 -1.247 1 96.06 139 ASP B C 1
ATOM 2586 O O . ASP B 1 139 ? -10.242 -1.829 -0.227 1 96.06 139 ASP B O 1
ATOM 2590 N N . ASP B 1 140 ? -11.938 -1.019 -1.456 1 95 140 ASP B N 1
ATOM 2591 C CA . ASP B 1 140 ? -12.938 -1.412 -0.467 1 95 140 ASP B CA 1
ATOM 2592 C C . ASP B 1 140 ? -13.016 -2.932 -0.342 1 95 140 ASP B C 1
ATOM 2594 O O . ASP B 1 140 ? -13.148 -3.463 0.763 1 95 140 ASP B O 1
ATOM 2598 N N . ALA B 1 141 ? -12.945 -3.574 -1.462 1 96.75 141 ALA B N 1
ATOM 2599 C CA . ALA B 1 141 ? -12.977 -5.035 -1.47 1 96.75 141 ALA B CA 1
ATOM 2600 C C . ALA B 1 141 ? -11.758 -5.617 -0.756 1 96.75 141 ALA B C 1
ATOM 2602 O O . ALA B 1 141 ? -11.883 -6.578 0.005 1 96.75 141 ALA B O 1
ATOM 2603 N N . LEU B 1 142 ? -10.633 -5.039 -1.009 1 97.5 142 LEU B N 1
ATOM 2604 C CA . LEU B 1 142 ? -9.406 -5.5 -0.364 1 97.5 142 LEU B CA 1
ATOM 2605 C C . LEU B 1 142 ? -9.484 -5.305 1.147 1 97.5 142 LEU B C 1
ATOM 2607 O O . LEU B 1 142 ? -9.07 -6.184 1.911 1 97.5 142 LEU B O 1
ATOM 2611 N N . TRP B 1 143 ? -9.992 -4.168 1.564 1 96.56 143 TRP B N 1
ATOM 2612 C CA . TRP B 1 143 ? -10.133 -3.91 2.994 1 96.56 143 TRP B CA 1
ATOM 2613 C C . TRP B 1 143 ? -11.07 -4.926 3.643 1 96.56 143 TRP B C 1
ATOM 2615 O O . TRP B 1 143 ? -10.766 -5.461 4.711 1 96.56 143 TRP B O 1
ATOM 2625 N N . ALA B 1 144 ? -12.148 -5.172 2.971 1 96.5 144 ALA B N 1
ATOM 2626 C CA . ALA B 1 144 ? -13.078 -6.18 3.473 1 96.5 144 ALA B CA 1
ATOM 2627 C C . ALA B 1 144 ? -12.398 -7.539 3.607 1 96.5 144 ALA B C 1
ATOM 2629 O O . ALA B 1 144 ? -12.586 -8.234 4.605 1 96.5 144 ALA B O 1
ATOM 2630 N N . HIS B 1 145 ? -11.648 -7.891 2.631 1 96.69 145 HIS B N 1
ATOM 2631 C CA . HIS B 1 145 ? -10.922 -9.156 2.648 1 96.69 145 HIS B CA 1
ATOM 2632 C C . HIS B 1 145 ? -9.906 -9.195 3.781 1 96.69 145 HIS B C 1
ATOM 2634 O O . HIS B 1 145 ? -9.805 -10.188 4.504 1 96.69 145 HIS B O 1
ATOM 2640 N N . ARG B 1 146 ? -9.141 -8.07 3.977 1 95.94 146 ARG B N 1
ATOM 2641 C CA . ARG B 1 146 ? -8.055 -7.984 4.949 1 95.94 146 ARG B CA 1
ATOM 2642 C C . ARG B 1 146 ? -8.586 -8.062 6.375 1 95.94 146 ARG B C 1
ATOM 2644 O O . ARG B 1 146 ? -7.898 -8.547 7.277 1 95.94 146 ARG B O 1
ATOM 2651 N N . THR B 1 147 ? -9.805 -7.637 6.57 1 95.88 147 THR B N 1
ATOM 2652 C CA . THR B 1 147 ? -10.32 -7.523 7.93 1 95.88 147 THR B CA 1
ATOM 2653 C C . THR B 1 147 ? -11.289 -8.664 8.234 1 95.88 147 THR B C 1
ATOM 2655 O O . THR B 1 147 ? -11.75 -8.805 9.375 1 95.88 147 THR B O 1
ATOM 2658 N N . ALA B 1 148 ? -11.547 -9.508 7.25 1 95.5 148 ALA B N 1
ATOM 2659 C CA . ALA B 1 148 ? -12.445 -10.641 7.453 1 95.5 148 ALA B CA 1
ATOM 2660 C C . ALA B 1 148 ? -11.727 -11.797 8.148 1 95.5 148 ALA B C 1
ATOM 2662 O O . ALA B 1 148 ? -10.57 -12.102 7.828 1 95.5 148 ALA B O 1
ATOM 2663 N N . TYR B 1 149 ? -12.469 -12.445 9.023 1 94.88 149 TYR B N 1
ATOM 2664 C CA . TYR B 1 149 ? -11.969 -13.648 9.68 1 94.88 149 TYR B CA 1
ATOM 2665 C C . TYR B 1 149 ? -11.742 -14.766 8.664 1 94.88 149 TYR B C 1
ATOM 2667 O O . TYR B 1 149 ? -12.57 -14.984 7.777 1 94.88 149 TYR B O 1
ATOM 2675 N N . LYS B 1 150 ? -10.578 -15.359 8.789 1 92.88 150 LYS B N 1
ATOM 2676 C CA . LYS B 1 150 ? -10.266 -16.531 7.98 1 92.88 150 LYS B CA 1
ATOM 2677 C C . LYS B 1 150 ? -10.047 -17.766 8.859 1 92.88 150 LYS B C 1
ATOM 2679 O O . LYS B 1 150 ? -9.172 -17.766 9.727 1 92.88 150 LYS B O 1
ATOM 2684 N N . ALA B 1 151 ? -10.695 -18.781 8.57 1 90.94 151 ALA B N 1
ATOM 2685 C CA . ALA B 1 151 ? -10.711 -19.984 9.391 1 90.94 151 ALA B CA 1
ATOM 2686 C C . ALA B 1 151 ? -9.32 -20.625 9.453 1 90.94 151 ALA B C 1
ATOM 2688 O O . ALA B 1 151 ? -8.836 -20.969 10.539 1 90.94 151 ALA B O 1
ATOM 2689 N N . PRO B 1 152 ? -8.664 -20.734 8.32 1 87 152 PRO B N 1
ATOM 2690 C CA . PRO B 1 152 ? -7.383 -21.438 8.352 1 87 152 PRO B CA 1
ATOM 2691 C C . PRO B 1 152 ? -6.367 -20.781 9.281 1 87 152 PRO B C 1
ATOM 2693 O O . PRO B 1 152 ? -5.492 -21.469 9.828 1 87 152 PRO B O 1
ATOM 2696 N N . ILE B 1 153 ? -6.484 -19.453 9.562 1 88.56 153 ILE B N 1
ATOM 2697 C CA . ILE B 1 153 ? -5.484 -18.766 10.383 1 88.56 153 ILE B CA 1
ATOM 2698 C C . ILE B 1 153 ? -6.121 -18.297 11.695 1 88.56 153 ILE B C 1
ATOM 2700 O O . ILE B 1 153 ? -5.445 -17.734 12.555 1 88.56 153 ILE B O 1
ATOM 2704 N N . GLY B 1 154 ? -7.371 -18.484 11.898 1 91.81 154 GLY B N 1
ATOM 2705 C CA . GLY B 1 154 ? -8.086 -18.219 13.133 1 91.81 154 GLY B CA 1
ATOM 2706 C C . GLY B 1 154 ? -8.211 -16.734 13.445 1 91.81 154 GLY B C 1
ATOM 2707 O O . GLY B 1 154 ? -8.461 -16.359 14.594 1 91.81 154 GLY B O 1
ATOM 2708 N N . MET B 1 155 ? -7.922 -15.914 12.57 1 92.5 155 MET B N 1
ATOM 2709 C CA . MET B 1 155 ? -8.023 -14.461 12.672 1 92.5 155 MET B CA 1
ATOM 2710 C C . MET B 1 155 ? -8.023 -13.812 11.289 1 92.5 155 MET B C 1
ATOM 2712 O O . MET B 1 155 ? -8.008 -14.508 10.273 1 92.5 155 MET B O 1
ATOM 2716 N N . SER B 1 156 ? -8.094 -12.57 11.242 1 94.31 156 SER B N 1
ATOM 2717 C CA . SER B 1 156 ? -8.047 -11.875 9.961 1 94.31 156 SER B CA 1
ATOM 2718 C C . SER B 1 156 ? -6.609 -11.641 9.516 1 94.31 156 SER B C 1
ATOM 2720 O O . SER B 1 156 ? -5.703 -11.547 10.344 1 94.31 156 SER B O 1
ATOM 2722 N N . PRO B 1 157 ? -6.426 -11.531 8.195 1 94.62 157 PRO B N 1
ATOM 2723 C CA . PRO B 1 157 ? -5.094 -11.164 7.707 1 94.62 157 PRO B CA 1
ATOM 2724 C C . PRO B 1 157 ? -4.555 -9.898 8.367 1 94.62 157 PRO B C 1
ATOM 2726 O O . PRO B 1 157 ? -3.371 -9.836 8.711 1 94.62 157 PRO B O 1
ATOM 2729 N N . TYR B 1 158 ? -5.406 -8.953 8.648 1 93.38 158 TYR B N 1
ATOM 2730 C CA . TYR B 1 158 ? -5.016 -7.699 9.273 1 93.38 158 TYR B CA 1
ATOM 2731 C C . TYR B 1 158 ? -4.422 -7.941 10.656 1 93.38 158 TYR B C 1
ATOM 2733 O O . TYR B 1 158 ? -3.389 -7.363 11 1 93.38 158 TYR B O 1
ATOM 2741 N N . ARG B 1 159 ? -5.035 -8.773 11.344 1 90.94 159 ARG B N 1
ATOM 2742 C CA . ARG B 1 159 ? -4.566 -9.062 12.695 1 90.94 159 ARG B CA 1
ATOM 2743 C C . ARG B 1 159 ? -3.223 -9.781 12.664 1 90.94 159 ARG B C 1
ATOM 2745 O O . ARG B 1 159 ? -2.369 -9.547 13.523 1 90.94 159 ARG B O 1
ATOM 2752 N N . VAL B 1 160 ? -3.084 -10.625 11.719 1 89.75 160 VAL B N 1
ATOM 2753 C CA . VAL B 1 160 ? -1.815 -11.344 11.602 1 89.75 160 VAL B CA 1
ATOM 2754 C C . VAL B 1 160 ? -0.699 -10.359 11.258 1 89.75 160 VAL B C 1
ATOM 2756 O O . VAL B 1 160 ? 0.386 -10.406 11.836 1 89.75 160 VAL B O 1
ATOM 2759 N N . VAL B 1 161 ? -0.971 -9.453 10.352 1 91.75 161 VAL B N 1
ATOM 2760 C CA . VAL B 1 161 ? 0.066 -8.602 9.781 1 91.75 161 VAL B CA 1
ATOM 2761 C C . VAL B 1 161 ? 0.355 -7.434 10.719 1 91.75 161 VAL B C 1
ATOM 2763 O O . VAL B 1 161 ? 1.515 -7.066 10.922 1 91.75 161 VAL B O 1
ATOM 2766 N N . PHE B 1 162 ? -0.72 -6.863 11.25 1 88.44 162 PHE B N 1
ATOM 2767 C CA . PHE B 1 162 ? -0.518 -5.645 12.023 1 88.44 162 PHE B CA 1
ATOM 2768 C C . PHE B 1 162 ? -0.78 -5.891 13.508 1 88.44 162 PHE B C 1
ATOM 2770 O O . PHE B 1 162 ? -0.595 -4.996 14.336 1 88.44 162 PHE B O 1
ATOM 2777 N N . GLY B 1 163 ? -1.45 -7.012 13.82 1 73.38 163 GLY B N 1
ATOM 2778 C CA . GLY B 1 163 ? -1.845 -7.27 15.195 1 73.38 163 GLY B CA 1
ATOM 2779 C C . GLY B 1 163 ? -0.831 -6.777 16.219 1 73.38 163 GLY B C 1
ATOM 2780 O O . GLY B 1 163 ? 0.3 -6.441 15.852 1 73.38 163 GLY B O 1
ATOM 2781 N N . LYS B 1 164 ? -1.373 -6.648 17.516 1 54.59 164 LYS B N 1
ATOM 2782 C CA . LYS B 1 164 ? -1.028 -5.688 18.547 1 54.59 164 LYS B CA 1
ATOM 2783 C C . LYS B 1 164 ? 0.481 -5.625 18.766 1 54.59 164 LYS B C 1
ATOM 2785 O O . LYS B 1 164 ? 1.067 -6.527 19.375 1 54.59 164 LYS B O 1
ATOM 2790 N N . ALA B 1 165 ? 0.957 -5.219 17.781 1 48.03 165 ALA B N 1
ATOM 2791 C CA . ALA B 1 165 ? 2.336 -4.738 17.828 1 48.03 165 ALA B CA 1
ATOM 2792 C C . ALA B 1 165 ? 2.574 -3.887 19.062 1 48.03 165 ALA B C 1
ATOM 2794 O O . ALA B 1 165 ? 1.623 -3.467 19.734 1 48.03 165 ALA B O 1
ATOM 2795 N N . CYS B 1 166 ? 3.838 -3.26 19.047 1 46.03 166 CYS B N 1
ATOM 2796 C CA . CYS B 1 166 ? 4.52 -2.51 20.094 1 46.03 166 CYS B CA 1
ATOM 2797 C C . CYS B 1 166 ? 3.791 -1.204 20.391 1 46.03 166 CYS B C 1
ATOM 2799 O O . CYS B 1 166 ? 3.445 -0.459 19.469 1 46.03 166 CYS B O 1
ATOM 2801 N N . HIS B 1 167 ? 2.996 -1.217 21.406 1 47 167 HIS B N 1
ATOM 2802 C CA . HIS B 1 167 ? 2.486 0.028 21.969 1 47 167 HIS B CA 1
ATOM 2803 C C . HIS B 1 167 ? 3.623 0.995 22.281 1 47 167 HIS B C 1
ATOM 2805 O O . HIS B 1 167 ? 4.48 0.7 23.125 1 47 167 HIS B O 1
ATOM 2811 N N . LEU B 1 168 ? 4.129 1.707 21.281 1 49.38 168 LEU B N 1
ATOM 2812 C CA . LEU B 1 168 ? 4.984 2.816 21.672 1 49.38 168 LEU B CA 1
ATOM 2813 C C . LEU B 1 168 ? 4.156 4.059 21.984 1 49.38 168 LEU B C 1
ATOM 2815 O O . LEU B 1 168 ? 3.445 4.562 21.109 1 49.38 168 LEU B O 1
ATOM 2819 N N . PRO B 1 169 ? 3.857 4.277 23.219 1 46.12 169 PRO B N 1
ATOM 2820 C CA . PRO B 1 169 ? 3.102 5.484 23.562 1 46.12 169 PRO B CA 1
ATOM 2821 C C . PRO B 1 169 ? 3.838 6.77 23.188 1 46.12 169 PRO B C 1
ATOM 2823 O O . PRO B 1 169 ? 5.055 6.863 23.375 1 46.12 169 PRO B O 1
ATOM 2826 N N . VAL B 1 170 ? 3.422 7.398 22.109 1 51.31 170 VAL B N 1
ATOM 2827 C CA . VAL B 1 170 ? 3.984 8.734 21.922 1 51.31 170 VAL B CA 1
ATOM 2828 C C . VAL B 1 170 ? 3.035 9.781 22.5 1 51.31 170 VAL B C 1
ATOM 2830 O O . VAL B 1 170 ? 1.813 9.633 22.422 1 51.31 170 VAL B O 1
ATOM 2833 N N . GLU B 1 171 ? 3.555 10.609 23.312 1 46.41 171 GLU B N 1
ATOM 2834 C CA . GLU B 1 171 ? 2.799 11.719 23.891 1 46.41 171 GLU B CA 1
ATOM 2835 C C . GLU B 1 171 ? 2.615 12.852 22.875 1 46.41 171 GLU B C 1
ATOM 2837 O O . GLU B 1 171 ? 3.59 13.336 22.297 1 46.41 171 GLU B O 1
ATOM 2842 N N . ILE B 1 172 ? 1.371 12.758 22.297 1 49.28 172 ILE B N 1
ATOM 2843 C CA . ILE B 1 172 ? 1.115 13.922 21.453 1 49.28 172 ILE B CA 1
ATOM 2844 C C . ILE B 1 172 ? 0.452 15.023 22.281 1 49.28 172 ILE B C 1
ATOM 2846 O O . ILE B 1 172 ? -0.538 14.773 22.969 1 49.28 172 ILE B O 1
ATOM 2850 N N . GLU B 1 173 ? 1.073 16.078 22.609 1 44.97 173 GLU B N 1
ATOM 2851 C CA . GLU B 1 173 ? 0.56 17.188 23.406 1 44.97 173 GLU B CA 1
ATOM 2852 C C . GLU B 1 173 ? -0.665 17.812 22.766 1 44.97 173 GLU B C 1
ATOM 2854 O O . GLU B 1 173 ? -0.646 18.141 21.578 1 44.97 173 GLU B O 1
ATOM 2859 N N . HIS B 1 174 ? -1.834 17.328 23.031 1 45.84 174 HIS B N 1
ATOM 2860 C CA . HIS B 1 174 ? -3.053 18 22.594 1 45.84 174 HIS B CA 1
ATOM 2861 C C . HIS B 1 174 ? -3.406 19.172 23.516 1 45.84 174 HIS B C 1
ATOM 2863 O O . HIS B 1 174 ? -3.553 18.984 24.719 1 45.84 174 HIS B O 1
ATOM 2869 N N . ARG B 1 175 ? -2.977 20.344 23.281 1 39.91 175 ARG B N 1
ATOM 2870 C CA . ARG B 1 175 ? -3.467 21.422 24.141 1 39.91 175 ARG B CA 1
ATOM 2871 C C . ARG B 1 175 ? -4.953 21.672 23.906 1 39.91 175 ARG B C 1
ATOM 2873 O O . ARG B 1 175 ? -5.383 21.875 22.766 1 39.91 175 ARG B O 1
ATOM 2880 N N . ALA B 1 176 ? -5.836 21.016 24.641 1 37.78 176 ALA B N 1
ATOM 2881 C CA . ALA B 1 176 ? -7.23 21.391 24.844 1 37.78 176 ALA B CA 1
ATOM 2882 C C . ALA B 1 176 ? -7.352 22.891 25.109 1 37.78 176 ALA B C 1
ATOM 2884 O O . ALA B 1 176 ? -6.734 23.422 26.047 1 37.78 176 ALA B O 1
ATOM 2885 N N . TYR B 1 177 ? -7.578 23.688 24.062 1 30.94 177 TYR B N 1
ATOM 2886 C CA . TYR B 1 177 ? -8.172 24.938 24.531 1 30.94 177 TYR B CA 1
ATOM 2887 C C . TYR B 1 177 ? -9.625 24.734 24.938 1 30.94 177 TYR B C 1
ATOM 2889 O O . TYR B 1 177 ? -10.312 23.875 24.375 1 30.94 177 TYR B O 1
#

Solvent-accessible surface area (backbone atoms only — not comparable to full-atom values): 19164 Å² total; per-residue (Å²): 123,84,75,61,63,61,43,74,32,41,68,60,28,37,32,21,40,45,78,44,70,82,48,79,63,14,95,72,23,24,28,36,44,36,38,26,23,72,51,43,57,41,67,48,72,45,70,24,64,62,78,45,44,65,59,47,50,51,42,46,47,56,69,32,39,40,65,77,43,78,34,54,29,41,24,24,53,74,47,61,44,63,56,41,70,69,43,50,51,54,30,58,74,69,64,31,44,78,45,66,26,40,91,90,44,56,70,60,34,42,65,28,52,53,50,49,50,52,44,49,54,44,41,63,70,70,40,53,90,90,46,60,51,55,59,78,42,43,48,60,30,46,30,53,56,30,65,35,75,34,76,94,72,73,40,19,20,44,47,54,57,51,39,90,50,72,77,47,70,37,72,49,86,55,81,80,124,124,84,74,61,64,64,44,74,32,41,66,61,28,38,30,20,41,46,76,44,68,81,48,78,64,15,95,71,23,24,28,36,45,36,39,27,25,72,50,43,58,41,67,49,71,45,71,25,65,63,79,46,45,65,59,47,51,51,42,46,47,54,68,34,39,40,64,76,43,78,34,54,29,41,22,24,54,74,46,62,42,63,56,43,69,69,43,50,51,53,30,59,75,70,63,30,43,78,43,67,27,40,91,90,46,56,71,60,34,42,65,27,53,51,51,49,51,52,45,49,53,44,42,62,71,71,40,51,89,90,45,61,49,55,60,80,43,43,49,59,31,48,30,52,57,29,66,34,75,35,76,95,70,75,40,21,20,42,48,54,57,52,39,94,50,73,76,47,70,37,73,48,83,53,81,81,124

InterPro domains:
  IPR001584 Integrase, catalytic core [PF00665] (12-106)
  IPR001584 Integrase, catalytic core [PS50994] (1-165)
  IPR012337 Ribonuclease H-like superfamily [SSF53098] (10-159)
  IPR036397 Ribonuclease H superfamily [G3DSA:3.30.420.10] (9-176)
  IPR052160 Gypsy Retrotransposon Integrase-like [PTHR47266] (1-174)

Secondary structure (DSSP, 8-state):
------EEEPTTTEEEEEEE-PPSPBTTB-EEEEEEETTT--EEEEEES--SHHHHHHHIIIIIITTT---SEEEE-S-TTTSSHHHHHHHHHHT-EEEEPBTTBGGGGHHHHHHHHHHHHHHHHHS-TT---HHHHHHHHHHHHHHS-BGGGTB-HHHHHHTT-----EEE-----/------EEEPTTTEEEEEEE-PPSPBTTB-EEEEEEETTT--EEEEEES--SHHHHHHHIIIIIITTT---SEEEE-S-TTTSSHHHHHHHHHHT-EEEEPBTTBGGGGHHHHHHHHHHHHHHHHHS-TT---HHHHHHHHHHHHHHS-BGGGTB-HHHHHHTT-----EEE-----

Foldseek 3Di:
DPPPPPPDDDWLAEKEWDKDAQDDAAPQFRIKIWIATPQLRQMDIATDNDLAQVVVLVCCVPVRPVPPHLHQEYEYEPDCSCVDDSNVVSCVVRNHHYHYADPVRNVRNVSVVVSVVQLVVLLVVPDDPVHSNSNVCSVVSSVCQQQDADDVNRGGSVCSVVNPPDPPDDDDDDPDD/DPPPPPPDDDWLAEKEWDKDAQDDAAPQFRIKIWIATPQLRQMDIATDNDLAQVVVLVCCVPVRPVPPHLHQEYEYEPDPSCVDDSNVVSCVVRNHHYHYADPVRNVRNVSVVVSVVQLVVLLVVPDDPVHSNSNVCSVVSSVCQQQDADDVNRGGSVCSVPNPPDPPDDDDDDPDD

Sequence (354 aa):
MPQQPMLFCEVFDVWGIDFMGPFSVSFGFSYILLVVDYVSKWVEAKPTRTNDARVVVDFIRSHLFCRFRVPRAIVSDQGTHFCNRSMKALLKKYGVVHKISTPYHPKTNGQAEISNREINKILEKIVQPNRKDWSNRLDDALWAHRTAYKAPIGMSPYRVVFGKACHLPVEIEHRAYMPQQPMLFCEVFDVWGIDFMGPFSVSFGFSYILLVVDYVSKWVEAKPTRTNDARVVVDFIRSHLFCRFRVPRAIVSDQGTHFCNRSMKALLKKYGVVHKISTPYHPKTNGQAEISNREINKILEKIVQPNRKDWSNRLDDALWAHRTAYKAPIGMSPYRVVFGKACHLPVEIEHRAY